Protein AF-A0A2M7PDQ4-F1 (afdb_monomer_lite)

Structure (mmCIF, N/CA/C/O backbone):
data_AF-A0A2M7PDQ4-F1
#
_entry.id   AF-A0A2M7PDQ4-F1
#
loop_
_atom_site.group_PDB
_atom_site.id
_atom_site.type_symbol
_atom_site.label_atom_id
_atom_site.label_alt_id
_atom_site.label_comp_id
_atom_site.label_asym_id
_atom_site.label_entity_id
_atom_site.label_seq_id
_atom_site.pdbx_PDB_ins_code
_atom_site.Cartn_x
_atom_site.Cartn_y
_atom_site.Cartn_z
_atom_site.occupancy
_atom_site.B_iso_or_equiv
_atom_site.auth_seq_id
_atom_site.auth_comp_id
_atom_site.auth_asym_id
_atom_site.auth_atom_id
_atom_site.pdbx_PDB_model_num
ATOM 1 N N . MET A 1 1 ? -72.198 -29.245 -42.672 1.00 41.16 1 MET A N 1
ATOM 2 C CA . MET A 1 1 ? -71.571 -30.414 -42.007 1.00 41.16 1 MET A CA 1
ATOM 3 C C . MET A 1 1 ? -70.271 -29.981 -41.325 1.00 41.16 1 MET A C 1
ATOM 5 O O . MET A 1 1 ? -69.727 -28.943 -41.667 1.00 41.16 1 MET A O 1
ATOM 9 N N . LYS A 1 2 ? -69.888 -30.709 -40.274 1.00 37.72 2 LYS A N 1
ATOM 10 C CA . LYS A 1 2 ? -68.971 -30.371 -39.165 1.00 37.72 2 LYS A CA 1
ATOM 11 C C . LYS A 1 2 ? -67.487 -30.218 -39.585 1.00 37.72 2 LYS A C 1
ATOM 13 O O . LYS A 1 2 ? -67.023 -30.976 -40.417 1.00 37.72 2 LYS A O 1
ATOM 18 N N . ARG A 1 3 ? -66.805 -29.182 -39.060 1.00 37.47 3 ARG A N 1
ATOM 19 C CA . ARG A 1 3 ? -65.668 -29.177 -38.088 1.00 37.47 3 ARG A CA 1
ATOM 20 C C . ARG A 1 3 ? -64.310 -29.716 -38.580 1.00 37.47 3 ARG A C 1
ATOM 22 O O . ARG A 1 3 ? -64.181 -30.915 -38.745 1.00 37.47 3 ARG A O 1
ATOM 29 N N . SER A 1 4 ? -63.278 -28.862 -38.519 1.00 38.97 4 SER A N 1
ATOM 30 C CA . SER A 1 4 ? -62.132 -29.025 -37.591 1.00 38.97 4 SER A CA 1
ATOM 31 C C . SER A 1 4 ? -61.157 -27.836 -37.684 1.00 38.97 4 SER A C 1
ATOM 33 O O . SER A 1 4 ? -60.448 -27.688 -38.675 1.00 38.97 4 SER A O 1
ATOM 35 N N . LYS A 1 5 ? -61.098 -26.994 -36.641 1.00 46.03 5 LYS A N 1
ATOM 36 C CA . LYS A 1 5 ? -59.953 -26.100 -36.376 1.00 46.03 5 LYS A CA 1
ATOM 37 C C . LYS A 1 5 ? -58.989 -26.830 -35.422 1.00 46.03 5 LYS A C 1
ATOM 39 O O . LYS A 1 5 ? -59.491 -27.403 -34.453 1.00 46.03 5 LYS A O 1
ATOM 44 N N . PRO A 1 6 ? -57.664 -26.809 -35.649 1.00 45.72 6 PRO A N 1
ATOM 45 C CA . PRO A 1 6 ? -56.686 -27.353 -34.707 1.00 45.72 6 PRO A CA 1
ATOM 46 C C . PRO A 1 6 ? -56.434 -26.389 -33.522 1.00 45.72 6 PRO A C 1
ATOM 48 O O . PRO A 1 6 ? -56.845 -25.224 -33.578 1.00 45.72 6 PRO A O 1
ATOM 51 N N . PRO A 1 7 ? -55.842 -26.877 -32.414 1.00 41.81 7 PRO A N 1
ATOM 52 C CA . PRO A 1 7 ? -56.011 -26.303 -31.080 1.00 41.81 7 PRO A CA 1
ATOM 53 C C . PRO A 1 7 ? -55.024 -25.175 -30.739 1.00 41.81 7 PRO A C 1
ATOM 55 O O . PRO A 1 7 ? -53.948 -25.049 -31.315 1.00 41.81 7 PRO A O 1
ATOM 58 N N . ARG A 1 8 ? -55.406 -24.376 -29.731 1.00 38.84 8 ARG A N 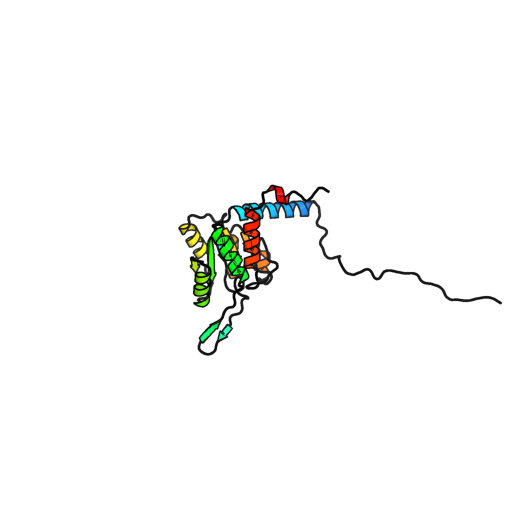1
ATOM 59 C CA . ARG A 1 8 ? -54.549 -23.423 -29.006 1.00 38.84 8 ARG A CA 1
ATOM 60 C C . ARG A 1 8 ? -53.596 -24.166 -28.055 1.00 38.84 8 ARG A C 1
ATOM 62 O O . ARG A 1 8 ? -54.062 -24.986 -27.273 1.00 38.84 8 ARG A O 1
ATOM 69 N N . ALA A 1 9 ? -52.331 -23.750 -28.019 1.00 39.50 9 ALA A N 1
ATOM 70 C CA . ALA A 1 9 ? -51.426 -23.853 -26.865 1.00 39.50 9 ALA A CA 1
ATOM 71 C C . ALA A 1 9 ? -50.906 -22.422 -26.605 1.00 39.50 9 ALA A C 1
ATOM 73 O O . ALA A 1 9 ? -50.401 -21.789 -27.524 1.00 39.50 9 ALA A O 1
ATOM 74 N N . SER A 1 10 ? -51.275 -21.697 -25.543 1.00 33.78 10 SER A N 1
ATOM 75 C CA . SER A 1 10 ? -50.938 -21.824 -24.113 1.00 33.78 10 SER A CA 1
ATOM 76 C C . SER A 1 10 ? -49.434 -21.779 -23.825 1.00 33.78 10 SER A C 1
ATOM 78 O O . SER A 1 10 ? -48.734 -22.751 -24.082 1.00 33.78 10 SER A O 1
ATOM 80 N N . GLY A 1 11 ? -48.969 -20.686 -23.208 1.00 32.47 11 GLY A N 1
ATOM 81 C CA . GLY A 1 11 ? -47.673 -20.658 -22.523 1.00 32.47 11 GLY A CA 1
ATOM 82 C C . GLY A 1 11 ? -46.898 -19.352 -22.653 1.00 32.47 11 GLY A C 1
ATOM 83 O O . GLY A 1 11 ? -45.896 -19.291 -23.351 1.00 32.47 11 GLY A O 1
ATOM 84 N N . LYS A 1 12 ? -47.327 -18.304 -21.938 1.00 37.88 12 LYS A N 1
ATOM 85 C CA . LYS A 1 12 ? -46.423 -17.210 -21.548 1.00 37.88 12 LYS A CA 1
ATOM 86 C C . LYS A 1 12 ? -45.304 -17.796 -20.681 1.00 37.88 12 LYS A C 1
ATOM 88 O O . LYS A 1 12 ? -45.640 -18.547 -19.767 1.00 37.88 12 LYS A O 1
ATOM 93 N N . LYS A 1 13 ? -44.054 -17.371 -20.917 1.00 34.88 13 LYS A N 1
ATOM 94 C CA . LYS A 1 13 ? -42.992 -17.049 -19.931 1.00 34.88 13 LYS A CA 1
ATOM 95 C C . LYS A 1 13 ? -41.601 -17.247 -20.555 1.00 34.88 13 LYS A C 1
ATOM 97 O O . LYS A 1 13 ? -40.942 -18.240 -20.284 1.00 34.88 13 LYS A O 1
ATOM 102 N N . ASN A 1 14 ? -41.118 -16.263 -21.315 1.00 31.61 14 ASN A N 1
ATOM 103 C CA . ASN A 1 14 ? -39.673 -16.031 -21.361 1.00 31.61 14 ASN A CA 1
ATOM 104 C C . ASN A 1 14 ? -39.347 -15.156 -20.152 1.00 31.61 14 ASN A C 1
ATOM 106 O O . ASN A 1 14 ? -39.507 -13.939 -20.168 1.00 31.61 14 ASN A O 1
ATOM 110 N N . ILE A 1 15 ? -39.053 -15.854 -19.056 1.00 36.09 15 ILE A N 1
ATOM 111 C CA . ILE A 1 15 ? -38.584 -15.308 -17.786 1.00 36.09 15 ILE A CA 1
ATOM 112 C C . ILE A 1 15 ? -37.248 -14.622 -18.053 1.00 36.09 15 ILE A C 1
ATOM 114 O O . ILE A 1 15 ? -36.372 -15.200 -18.698 1.00 36.09 15 ILE A O 1
ATOM 118 N N . SER A 1 16 ? -37.120 -13.381 -17.587 1.00 28.80 16 SER A N 1
ATOM 119 C CA . SER A 1 16 ? -35.879 -12.634 -17.687 1.00 28.80 16 SER A CA 1
ATOM 120 C C . SER A 1 16 ? -34.795 -13.387 -16.914 1.00 28.80 16 SER A C 1
ATOM 122 O O . SER A 1 16 ? -34.971 -13.753 -15.755 1.00 28.80 16 SER A O 1
ATOM 124 N N . LEU A 1 17 ? -33.671 -13.659 -17.572 1.00 28.66 17 LEU A N 1
ATOM 125 C CA . LEU A 1 17 ? -32.498 -14.316 -16.982 1.00 28.66 17 LEU A CA 1
ATOM 126 C C . LEU A 1 17 ? -31.648 -13.341 -16.147 1.00 28.66 17 LEU A C 1
ATOM 128 O O . LEU A 1 17 ? -30.453 -13.534 -15.952 1.00 28.66 17 LEU A O 1
ATOM 132 N N . THR A 1 18 ? -32.270 -12.285 -15.633 1.00 37.22 18 THR A N 1
ATOM 133 C CA . THR A 1 18 ? -31.698 -11.433 -14.598 1.00 37.22 18 THR A CA 1
ATOM 134 C C . THR A 1 18 ? -32.067 -12.023 -13.244 1.00 37.22 18 THR A C 1
ATOM 136 O O . THR A 1 18 ? -33.242 -12.270 -12.975 1.00 37.22 18 THR A O 1
ATOM 139 N N . THR A 1 19 ? -31.060 -12.197 -12.388 1.00 31.14 19 THR A N 1
ATOM 140 C CA . THR A 1 19 ? -31.210 -12.463 -10.946 1.00 31.14 19 THR A CA 1
ATOM 141 C C . THR A 1 19 ? -31.400 -13.935 -10.553 1.00 31.14 19 THR A C 1
ATOM 143 O O . THR A 1 19 ? -32.418 -14.313 -9.981 1.00 31.14 19 THR A O 1
ATOM 146 N N . LYS A 1 20 ? -30.394 -14.791 -10.793 1.00 33.75 20 LYS A N 1
ATOM 147 C CA . LYS A 1 20 ? -30.319 -16.107 -10.116 1.00 33.75 20 LYS A CA 1
ATOM 148 C C . LYS A 1 20 ? -28.915 -16.597 -9.733 1.00 33.75 20 LYS A C 1
ATOM 150 O O . LYS A 1 20 ? -28.721 -17.789 -9.533 1.00 33.75 20 LYS A O 1
ATOM 155 N N . ALA A 1 21 ? -27.961 -15.678 -9.568 1.00 28.53 21 ALA A N 1
ATOM 156 C CA . ALA A 1 21 ? -26.629 -15.979 -9.028 1.00 28.53 21 ALA A CA 1
ATOM 157 C C . ALA A 1 21 ? -26.194 -15.014 -7.904 1.00 28.53 21 ALA A C 1
ATOM 159 O O . ALA A 1 21 ? -25.005 -14.830 -7.680 1.00 28.53 21 ALA A O 1
ATOM 160 N N . LEU A 1 22 ? -27.145 -14.400 -7.188 1.00 34.91 22 LEU A N 1
ATOM 161 C CA . LEU A 1 22 ? -26.871 -13.817 -5.871 1.00 34.91 22 LEU A CA 1
ATOM 162 C C . LEU A 1 22 ? -27.221 -14.867 -4.816 1.00 34.91 22 LEU A C 1
ATOM 164 O O . LEU A 1 22 ? -28.353 -15.345 -4.743 1.00 34.91 22 LEU A O 1
ATOM 168 N N . GLN A 1 23 ? -26.191 -15.279 -4.088 1.00 43.94 23 GLN A N 1
ATOM 169 C CA . GLN A 1 23 ? -26.178 -16.343 -3.096 1.00 43.94 23 GLN A CA 1
ATOM 170 C C . GLN A 1 23 ? -27.271 -16.148 -2.036 1.00 43.94 23 GLN A C 1
ATOM 172 O O . GLN A 1 23 ? -27.320 -15.141 -1.336 1.00 43.94 23 GLN A O 1
ATOM 177 N N . LEU A 1 24 ? -28.132 -17.156 -1.888 1.00 37.47 24 LEU A N 1
ATOM 178 C CA . LEU A 1 24 ? -28.975 -17.325 -0.708 1.00 37.47 24 LEU A CA 1
ATOM 179 C C . LEU A 1 24 ? -28.074 -17.818 0.434 1.00 37.47 24 LEU A C 1
ATOM 181 O O . LEU A 1 24 ? -27.853 -19.020 0.574 1.00 37.47 24 LEU A O 1
ATOM 185 N N . HIS A 1 25 ? -27.500 -16.902 1.209 1.00 54.09 25 HIS A N 1
AT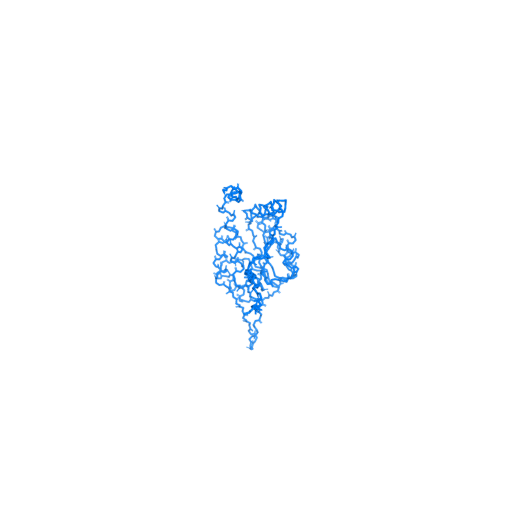OM 186 C CA . HIS A 1 25 ? -26.767 -17.251 2.426 1.00 54.09 25 HIS A CA 1
ATOM 187 C C . HIS A 1 25 ? -27.740 -17.622 3.553 1.00 54.09 25 HIS A C 1
ATOM 189 O O . HIS A 1 25 ? -28.800 -17.012 3.706 1.00 54.09 25 HIS A O 1
ATOM 195 N N . THR A 1 26 ? -27.395 -18.634 4.354 1.00 64.31 26 THR A N 1
ATOM 196 C CA . THR A 1 26 ? -28.200 -19.026 5.522 1.00 64.31 26 THR A CA 1
ATOM 197 C C . THR A 1 26 ? -28.102 -17.968 6.637 1.00 64.31 26 THR A C 1
ATOM 199 O O . THR A 1 26 ? -27.089 -17.272 6.722 1.00 64.31 26 THR A O 1
ATOM 202 N N . PRO A 1 27 ? -29.080 -17.855 7.559 1.00 67.75 27 PRO A N 1
ATOM 203 C CA . PRO A 1 27 ? -29.008 -16.907 8.683 1.00 67.75 27 PRO A CA 1
ATOM 204 C C . PRO A 1 27 ? -27.729 -17.045 9.525 1.00 67.75 27 PRO A C 1
ATOM 206 O O . PRO A 1 27 ? -27.166 -16.063 10.002 1.00 67.75 27 PRO A O 1
ATOM 209 N N . GLN A 1 28 ? -27.215 -18.269 9.659 1.00 49.78 28 GLN A N 1
ATOM 210 C CA . GLN A 1 28 ? -25.960 -18.545 10.354 1.00 49.78 28 GLN A CA 1
ATOM 211 C C . GLN A 1 28 ? -24.733 -18.070 9.558 1.00 49.78 28 GLN A C 1
ATOM 213 O O . GLN A 1 28 ? -23.798 -17.539 10.154 1.00 49.78 28 GLN A O 1
ATOM 218 N N . GLN A 1 29 ? -24.745 -18.203 8.226 1.00 50.88 29 GLN A N 1
ATOM 219 C CA . GLN A 1 29 ? -23.715 -17.629 7.353 1.00 50.88 29 GLN A CA 1
ATOM 220 C C . GLN A 1 29 ? -23.746 -16.098 7.385 1.00 50.88 29 GLN A C 1
ATOM 222 O O . GLN A 1 29 ? -22.693 -15.490 7.527 1.00 50.88 29 GLN A O 1
ATOM 227 N N . ASN A 1 30 ? -24.929 -15.478 7.361 1.00 60.47 30 ASN A N 1
ATOM 228 C CA . ASN A 1 30 ? -25.075 -14.024 7.492 1.00 60.47 30 ASN A CA 1
ATOM 229 C C . ASN A 1 30 ? -24.543 -13.520 8.837 1.00 60.47 30 ASN A C 1
ATOM 231 O O . ASN A 1 30 ? -23.794 -12.551 8.879 1.00 60.47 30 ASN A O 1
ATOM 235 N N . LYS A 1 31 ? -24.836 -14.225 9.936 1.00 42.88 31 LYS A N 1
ATOM 236 C CA . LYS A 1 31 ? -24.302 -13.890 11.263 1.00 42.88 31 LYS A CA 1
ATOM 237 C C . LYS A 1 31 ? -22.774 -13.988 11.328 1.00 42.88 31 LYS A C 1
ATOM 239 O O . LYS A 1 31 ? -22.133 -13.143 11.948 1.00 42.88 31 LYS A O 1
ATOM 244 N N . LEU A 1 32 ? -22.184 -15.008 10.701 1.00 48.59 32 LEU A N 1
ATOM 245 C CA . LEU A 1 32 ? -20.727 -15.163 10.619 1.00 48.59 32 LEU A CA 1
ATOM 246 C C . LEU A 1 32 ? -20.086 -14.072 9.752 1.00 48.59 32 LEU A C 1
ATOM 248 O O . LEU A 1 32 ? -19.072 -13.508 10.155 1.00 48.59 32 LEU A O 1
ATOM 252 N N . LEU A 1 33 ? -20.698 -13.742 8.611 1.00 58.16 33 LEU A N 1
ATOM 253 C CA . LEU A 1 33 ? -20.260 -12.663 7.723 1.00 58.16 33 LEU A CA 1
ATOM 254 C C . LEU A 1 33 ? -20.322 -11.302 8.424 1.00 58.16 33 LEU A C 1
ATOM 256 O O . LEU A 1 33 ? -19.354 -10.549 8.368 1.00 58.16 33 LEU A O 1
ATOM 260 N N . ASN A 1 34 ? -21.407 -11.013 9.143 1.00 61.16 34 ASN A N 1
ATOM 261 C CA . ASN A 1 34 ? -21.548 -9.779 9.916 1.00 61.16 34 ASN A CA 1
ATOM 262 C C . ASN A 1 34 ? -20.491 -9.704 11.025 1.00 61.16 34 ASN A C 1
ATOM 264 O O . ASN A 1 34 ? -19.756 -8.728 11.103 1.00 61.16 34 ASN A O 1
ATOM 268 N N . LYS A 1 35 ? -20.288 -10.788 11.785 1.00 58.16 35 LYS A N 1
ATOM 269 C CA . LYS A 1 35 ? -19.247 -10.839 12.823 1.00 58.16 35 LYS A CA 1
ATOM 270 C C . LYS A 1 35 ? -17.829 -10.653 12.262 1.00 58.16 35 LYS A C 1
ATOM 272 O O . LYS A 1 35 ? -16.993 -10.019 12.905 1.00 58.16 35 LYS A O 1
ATOM 277 N N . ALA A 1 36 ? -17.535 -11.217 11.088 1.00 62.03 36 ALA A N 1
ATOM 278 C CA . ALA A 1 36 ? -16.252 -11.023 10.414 1.00 62.03 36 ALA A CA 1
ATOM 279 C C . ALA A 1 36 ? -16.068 -9.560 9.976 1.00 62.03 36 ALA A C 1
ATOM 281 O O . ALA A 1 36 ? -15.009 -8.980 10.218 1.00 62.03 36 ALA A O 1
ATOM 282 N N . ARG A 1 37 ? -17.120 -8.931 9.430 1.00 74.12 37 ARG A N 1
ATOM 283 C CA . ARG A 1 37 ? -17.125 -7.498 9.093 1.00 74.12 37 ARG A CA 1
ATOM 284 C C . ARG A 1 37 ? -16.880 -6.632 10.326 1.00 74.12 37 ARG A C 1
ATOM 286 O O . ARG A 1 37 ? -16.017 -5.761 10.271 1.00 74.12 37 ARG A O 1
ATOM 293 N N . ASP A 1 38 ? -17.539 -6.919 11.445 1.00 78.75 38 ASP A N 1
ATOM 294 C CA . ASP A 1 38 ? -17.348 -6.179 12.698 1.00 78.75 38 ASP A CA 1
ATOM 295 C C . ASP A 1 38 ? -15.912 -6.298 13.220 1.00 78.75 38 ASP A C 1
ATOM 297 O O . ASP A 1 38 ? -15.329 -5.326 13.704 1.00 78.75 38 ASP A O 1
ATOM 301 N N . CYS A 1 39 ? -15.307 -7.484 13.095 1.00 84.44 39 CYS A N 1
ATOM 302 C CA . CYS A 1 39 ? -13.909 -7.699 13.461 1.00 84.44 39 CYS A CA 1
ATOM 303 C C . CYS A 1 39 ? -12.965 -6.831 12.615 1.00 84.44 39 CYS A C 1
ATOM 305 O O . CYS A 1 39 ? -12.072 -6.184 13.166 1.00 84.44 39 CYS A O 1
ATOM 307 N N . PHE A 1 40 ? -13.183 -6.759 11.300 1.00 90.00 40 PHE A N 1
ATOM 308 C CA . PHE A 1 40 ? -12.364 -5.927 10.418 1.00 90.00 40 PHE A CA 1
ATOM 309 C C . PHE A 1 40 ? -12.566 -4.430 10.659 1.00 90.00 40 PHE A C 1
ATOM 311 O O . PHE A 1 40 ? -11.583 -3.694 10.701 1.00 90.00 40 PHE A O 1
ATOM 318 N N . VAL A 1 41 ? -13.799 -3.982 10.910 1.00 90.19 41 VAL A N 1
ATOM 319 C CA . VAL A 1 41 ? -14.092 -2.584 11.272 1.00 90.19 41 VAL A CA 1
ATOM 320 C C . VAL A 1 41 ? -13.357 -2.187 12.556 1.00 90.19 41 VAL A C 1
ATOM 322 O O . VAL A 1 41 ? -12.762 -1.110 12.617 1.00 90.19 41 VAL A O 1
ATOM 325 N N . LYS A 1 42 ? -13.333 -3.063 13.571 1.00 90.50 42 LYS A N 1
ATOM 326 C CA . LYS A 1 42 ? -12.601 -2.815 14.825 1.00 90.50 42 LYS A CA 1
ATOM 327 C C . LYS A 1 42 ? -11.101 -2.647 14.592 1.00 90.50 42 LYS A C 1
ATOM 329 O O . LYS A 1 42 ? -10.531 -1.673 15.075 1.00 90.50 42 LYS A O 1
ATOM 334 N N . LYS A 1 43 ? -10.488 -3.529 13.796 1.00 93.12 43 LYS A N 1
ATOM 335 C CA . LYS A 1 43 ? -9.069 -3.415 13.412 1.00 93.12 43 LYS A CA 1
ATOM 336 C C . LYS A 1 43 ? -8.783 -2.136 12.612 1.00 93.12 43 LYS A C 1
ATOM 338 O O . LYS A 1 43 ? -7.798 -1.452 12.864 1.00 93.12 43 LYS A O 1
ATOM 343 N N . ALA A 1 44 ? -9.664 -1.765 11.681 1.00 94.69 44 ALA A N 1
ATOM 344 C CA . ALA A 1 44 ? -9.488 -0.587 10.826 1.00 94.69 44 ALA A CA 1
ATOM 345 C C . ALA A 1 44 ? -9.443 0.726 11.621 1.00 94.69 44 ALA A C 1
ATOM 347 O O . ALA A 1 44 ? -8.740 1.671 11.259 1.00 94.69 44 ALA A O 1
ATOM 348 N N . ARG A 1 45 ? -10.169 0.789 12.741 1.00 93.88 45 ARG A N 1
ATOM 349 C CA . ARG A 1 45 ? -10.178 1.963 13.619 1.00 93.88 45 ARG A CA 1
ATOM 350 C C . ARG A 1 45 ? -8.873 2.174 14.369 1.00 93.88 45 ARG A C 1
ATOM 352 O O . ARG A 1 45 ? -8.500 3.321 14.605 1.00 93.88 45 ARG A O 1
ATOM 359 N N . THR A 1 46 ? -8.197 1.094 14.745 1.00 95.12 46 THR A N 1
ATOM 360 C CA . THR A 1 46 ? -6.934 1.153 15.489 1.00 95.12 46 THR A CA 1
ATOM 361 C C . THR A 1 46 ? -5.711 1.160 14.580 1.00 95.12 46 THR A C 1
ATOM 363 O O . THR A 1 46 ? -4.635 1.502 15.060 1.00 95.12 46 THR A O 1
ATOM 366 N N . LEU A 1 47 ? -5.870 0.843 13.290 1.00 97.62 47 LEU A N 1
ATOM 367 C CA . LEU A 1 47 ? -4.792 0.806 12.302 1.00 97.62 47 LEU A CA 1
ATOM 368 C C . LEU A 1 47 ? -4.034 2.138 12.252 1.00 97.62 47 LEU A C 1
ATOM 370 O O . LEU A 1 47 ? -4.646 3.187 12.091 1.00 97.62 47 LEU A O 1
ATOM 374 N N . LYS A 1 48 ? -2.709 2.104 12.382 1.00 98.38 48 LYS A N 1
ATOM 375 C CA . LYS A 1 48 ? -1.804 3.263 12.362 1.00 98.38 48 LYS A CA 1
ATOM 376 C C . LYS A 1 48 ? -0.886 3.283 11.147 1.00 98.38 48 LYS A C 1
ATOM 378 O O . LYS A 1 48 ? -0.510 4.366 10.716 1.00 98.38 48 LYS A O 1
ATOM 383 N N . VAL A 1 49 ? -0.557 2.120 10.589 1.00 98.75 49 VAL A N 1
ATOM 384 C CA . VAL A 1 49 ? 0.349 1.984 9.440 1.00 98.75 49 VAL A CA 1
ATOM 385 C C . VAL A 1 49 ? -0.319 1.144 8.366 1.00 98.75 49 VAL A C 1
ATOM 387 O O . VAL A 1 49 ? -0.960 0.139 8.679 1.00 98.75 49 VAL A O 1
ATOM 390 N N . ILE A 1 50 ? -0.157 1.538 7.105 1.00 98.75 50 ILE A N 1
ATOM 391 C CA . ILE A 1 50 ? -0.496 0.693 5.961 1.00 98.75 50 ILE A CA 1
ATOM 392 C C . ILE A 1 50 ? 0.725 0.508 5.059 1.00 98.75 50 ILE A C 1
ATOM 394 O O . ILE A 1 50 ? 1.278 1.475 4.540 1.00 98.75 50 ILE A O 1
ATOM 398 N N . PHE A 1 51 ? 1.134 -0.741 4.873 1.00 98.88 51 PHE A N 1
ATOM 399 C CA . PHE A 1 51 ? 2.183 -1.134 3.941 1.00 98.88 51 PHE A CA 1
ATOM 400 C C . PHE A 1 51 ? 1.575 -1.360 2.559 1.00 98.88 51 PHE A C 1
ATOM 402 O O . PHE A 1 51 ? 0.564 -2.048 2.425 1.00 98.88 51 PHE A O 1
ATOM 409 N N . LEU A 1 52 ? 2.171 -0.774 1.531 1.00 98.88 52 LEU A N 1
ATOM 410 C CA . LEU A 1 52 ? 1.678 -0.849 0.162 1.00 98.88 52 LEU A CA 1
ATOM 411 C C . LEU A 1 52 ? 2.796 -1.364 -0.737 1.00 98.88 52 LEU A C 1
ATOM 413 O O . LEU A 1 52 ? 3.876 -0.767 -0.785 1.00 98.88 52 LEU A O 1
ATOM 417 N N . ASP A 1 53 ? 2.520 -2.434 -1.481 1.00 98.50 53 ASP A N 1
ATOM 418 C CA . ASP A 1 53 ? 3.276 -2.673 -2.705 1.00 98.50 53 ASP A CA 1
ATOM 419 C C . ASP A 1 53 ? 3.038 -1.527 -3.709 1.00 98.50 53 ASP A C 1
ATOM 421 O O . ASP A 1 53 ? 2.128 -0.698 -3.570 1.00 98.50 53 ASP A O 1
ATOM 425 N N . VAL A 1 54 ? 3.906 -1.438 -4.710 1.00 98.50 54 VAL A N 1
ATOM 426 C CA . VAL A 1 54 ? 3.835 -0.423 -5.752 1.00 98.50 54 VAL A CA 1
ATOM 427 C C . VAL A 1 54 ? 3.272 -0.994 -7.050 1.00 98.50 54 VAL A C 1
ATOM 429 O O . VAL A 1 54 ? 2.316 -0.434 -7.592 1.00 98.50 54 VAL A O 1
ATOM 432 N N . ASP A 1 55 ? 3.873 -2.055 -7.581 1.00 98.19 55 ASP A N 1
ATOM 433 C CA . ASP A 1 55 ? 3.637 -2.501 -8.950 1.00 98.19 55 ASP A CA 1
ATOM 434 C C . ASP A 1 55 ? 2.535 -3.549 -9.000 1.00 98.19 55 ASP A C 1
ATOM 436 O O . ASP A 1 55 ? 2.791 -4.706 -8.730 1.00 98.19 55 ASP A O 1
ATOM 440 N N . GLY A 1 56 ? 1.331 -3.138 -9.407 1.00 98.12 56 GLY A N 1
ATOM 441 C CA . GLY A 1 56 ? 0.124 -3.971 -9.325 1.00 98.12 56 GLY A CA 1
ATOM 442 C C . GLY A 1 56 ? -0.823 -3.528 -8.207 1.00 98.12 56 GLY A C 1
ATOM 443 O O . GLY A 1 56 ? -1.993 -3.898 -8.200 1.00 98.12 56 GLY A O 1
ATOM 444 N N . VAL A 1 57 ? -0.368 -2.632 -7.323 1.00 98.81 57 VAL A N 1
ATOM 445 C CA . VAL A 1 57 ? -1.198 -1.963 -6.308 1.00 98.81 57 VAL A CA 1
ATOM 446 C C . VAL A 1 57 ? -1.393 -0.480 -6.636 1.00 98.81 57 VAL A C 1
ATOM 448 O O . VAL A 1 57 ? -2.504 -0.052 -6.961 1.00 98.81 57 VAL A O 1
ATOM 451 N N . LEU A 1 58 ? -0.320 0.318 -6.585 1.00 98.69 58 LEU A N 1
ATOM 452 C CA . LEU A 1 58 ? -0.342 1.750 -6.925 1.00 98.69 58 LEU A CA 1
ATOM 453 C C . LEU A 1 58 ? -0.256 2.002 -8.435 1.00 98.69 58 LEU A C 1
ATOM 455 O O . LEU A 1 58 ? -0.669 3.064 -8.912 1.00 98.69 58 LEU A O 1
ATOM 459 N N . THR A 1 59 ? 0.276 1.034 -9.176 1.00 98.56 59 THR A N 1
ATOM 460 C CA . THR A 1 59 ? 0.312 1.001 -10.641 1.00 98.56 59 THR A CA 1
ATOM 461 C C . THR A 1 59 ? -0.491 -0.191 -11.161 1.00 98.56 59 THR A C 1
ATOM 463 O O . THR A 1 59 ? -0.912 -1.053 -10.397 1.00 98.56 59 THR A O 1
ATOM 466 N N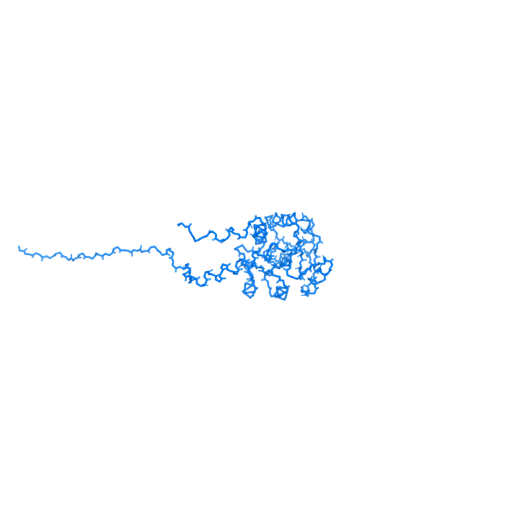 . ASP A 1 60 ? -0.702 -0.257 -12.474 1.00 97.31 60 ASP A N 1
ATOM 467 C CA . ASP A 1 60 ? -1.382 -1.381 -13.132 1.00 97.31 60 ASP A CA 1
ATOM 468 C C . ASP A 1 60 ? -0.452 -2.578 -13.420 1.00 97.31 60 ASP A C 1
ATOM 470 O O . ASP A 1 60 ? -0.715 -3.358 -14.336 1.00 97.31 60 ASP A O 1
ATOM 474 N N . GLY A 1 61 ? 0.679 -2.667 -12.709 1.00 96.44 61 GLY A N 1
ATOM 475 C CA . GLY A 1 61 ? 1.677 -3.739 -12.818 1.00 96.44 61 GLY A CA 1
ATOM 476 C C . GLY A 1 61 ? 2.526 -3.702 -14.093 1.00 96.44 61 GLY A C 1
ATOM 477 O O . GLY A 1 61 ? 3.487 -4.459 -14.235 1.00 96.44 61 GLY A O 1
ATOM 478 N N . ARG A 1 62 ? 2.217 -2.817 -15.051 1.00 96.25 62 ARG A N 1
ATOM 479 C CA . ARG A 1 62 ? 2.973 -2.718 -16.304 1.00 96.25 62 ARG A CA 1
ATOM 480 C C . ARG A 1 62 ? 4.277 -1.958 -16.099 1.00 96.25 62 ARG A C 1
ATOM 482 O O . ARG A 1 62 ? 4.288 -0.824 -15.624 1.00 96.25 62 ARG A O 1
ATOM 489 N N . ILE A 1 63 ? 5.365 -2.543 -16.590 1.00 94.88 63 ILE A N 1
ATOM 490 C CA . ILE A 1 63 ? 6.671 -1.888 -16.680 1.00 94.88 63 ILE A CA 1
ATOM 491 C C . ILE A 1 63 ? 6.899 -1.452 -18.124 1.00 94.88 63 ILE A C 1
ATOM 493 O O . ILE A 1 63 ? 7.075 -2.283 -19.017 1.00 94.88 63 ILE A O 1
ATOM 497 N N . TRP A 1 64 ? 6.889 -0.143 -18.364 1.00 95.56 64 TRP A N 1
ATOM 498 C CA . TRP A 1 64 ? 7.164 0.411 -19.685 1.00 95.56 64 TRP A CA 1
ATOM 499 C C . TRP A 1 64 ? 8.662 0.632 -19.832 1.00 95.56 64 TRP A C 1
ATOM 501 O O . TRP A 1 64 ? 9.226 1.462 -19.127 1.00 95.56 64 TRP A O 1
ATOM 511 N N . LEU A 1 65 ? 9.295 -0.096 -20.751 1.00 95.56 65 LEU A N 1
ATOM 512 C CA . LEU A 1 65 ? 10.708 0.074 -21.082 1.00 95.56 65 LEU A CA 1
ATOM 513 C C . LEU A 1 65 ? 10.837 1.019 -22.277 1.00 95.56 65 LEU A C 1
ATOM 515 O O . LEU A 1 65 ? 10.269 0.768 -23.342 1.00 95.56 65 LEU A O 1
ATOM 519 N N . ILE A 1 66 ? 11.575 2.110 -22.096 1.00 94.44 66 ILE A N 1
ATOM 520 C CA . ILE A 1 66 ? 11.765 3.156 -23.100 1.00 94.44 66 ILE A CA 1
ATOM 521 C C . ILE A 1 66 ? 13.141 2.965 -23.756 1.00 94.44 66 ILE A C 1
ATOM 523 O O . ILE A 1 66 ? 14.129 2.713 -23.055 1.00 94.44 66 ILE A O 1
ATOM 527 N N . PRO A 1 67 ? 13.251 3.100 -25.093 1.00 94.94 67 PRO A N 1
ATOM 528 C CA . PRO A 1 67 ? 14.543 3.083 -25.771 1.00 94.94 67 PRO A CA 1
ATOM 529 C C . PRO A 1 67 ? 15.542 4.051 -25.124 1.00 94.94 67 PRO A C 1
ATOM 531 O O . PRO A 1 67 ? 15.202 5.188 -24.812 1.00 94.94 67 PRO A O 1
ATOM 534 N N . GLY A 1 68 ? 16.781 3.596 -24.929 1.00 92.00 68 GLY A N 1
ATOM 535 C CA . GLY A 1 68 ? 17.816 4.376 -24.240 1.00 92.00 68 GLY A CA 1
ATOM 536 C C . GLY A 1 68 ? 17.883 4.166 -22.723 1.00 92.00 68 GLY A C 1
ATOM 537 O O . GLY A 1 68 ? 18.673 4.837 -22.072 1.00 92.00 68 GLY A O 1
ATOM 538 N N . GLY A 1 69 ? 17.112 3.223 -22.168 1.00 86.81 69 GLY A N 1
ATOM 539 C CA . GLY A 1 69 ? 17.243 2.783 -20.772 1.00 86.81 69 GLY A CA 1
ATOM 540 C C . GLY A 1 69 ? 16.305 3.476 -19.783 1.00 86.81 69 GLY A C 1
ATOM 541 O O . GLY A 1 69 ? 16.433 3.260 -18.583 1.00 86.81 69 GLY A O 1
ATOM 542 N N . GLY A 1 70 ? 15.361 4.286 -20.267 1.00 90.25 70 GLY A N 1
ATOM 543 C CA . GLY A 1 70 ? 14.321 4.867 -19.422 1.00 90.25 70 GLY A CA 1
ATOM 544 C C . GLY A 1 70 ? 13.230 3.857 -19.064 1.00 90.25 70 GLY A C 1
ATOM 545 O O . GLY A 1 70 ? 13.016 2.868 -19.768 1.00 90.25 70 GLY A O 1
ATOM 546 N N . GLU A 1 71 ? 12.479 4.151 -18.008 1.00 94.25 71 GLU A N 1
ATOM 547 C CA . GLU A 1 71 ? 11.236 3.456 -17.684 1.00 94.25 71 GLU A CA 1
ATOM 548 C C . GLU A 1 71 ? 10.086 4.446 -17.459 1.00 94.25 71 GLU A C 1
ATOM 550 O O . GLU A 1 71 ? 10.309 5.639 -17.256 1.00 94.25 71 GLU A O 1
ATOM 555 N N . ALA A 1 72 ? 8.846 3.961 -17.525 1.00 94.94 72 ALA A N 1
ATOM 556 C CA . ALA A 1 72 ? 7.664 4.719 -17.128 1.00 94.94 72 ALA A CA 1
ATOM 557 C C . ALA A 1 72 ? 6.695 3.860 -16.307 1.00 94.94 72 ALA A C 1
ATOM 559 O O . ALA A 1 72 ? 6.536 2.658 -16.540 1.00 94.94 72 ALA A O 1
ATOM 560 N N . LYS A 1 73 ? 6.016 4.514 -15.361 1.00 96.62 73 LYS A N 1
ATOM 561 C CA . LYS A 1 73 ? 4.967 3.948 -14.507 1.00 96.62 73 LYS A CA 1
ATOM 562 C C . LYS A 1 73 ? 3.759 4.880 -14.511 1.00 96.62 73 LYS A C 1
ATOM 564 O O . LYS A 1 73 ? 3.915 6.098 -14.583 1.00 96.62 73 LYS A O 1
ATOM 569 N N . SER A 1 74 ? 2.561 4.308 -14.437 1.00 97.12 74 SER A N 1
ATOM 570 C CA . SER A 1 74 ? 1.306 5.066 -14.366 1.00 97.12 74 SER A CA 1
ATOM 571 C C . SER A 1 74 ? 0.685 4.923 -12.982 1.00 97.12 74 SER A C 1
ATOM 573 O O . SER A 1 74 ? 0.492 3.802 -12.522 1.00 97.12 74 SER A O 1
ATOM 575 N N . PHE A 1 75 ? 0.334 6.048 -12.357 1.00 98.56 75 PHE A N 1
ATOM 576 C CA . PHE A 1 75 ? -0.346 6.104 -11.059 1.00 98.56 75 PHE A CA 1
ATOM 577 C C . PHE A 1 75 ? -1.721 6.755 -11.209 1.00 98.56 75 PHE A C 1
ATOM 579 O O . PHE A 1 75 ? -1.887 7.675 -12.014 1.00 98.56 75 PHE A O 1
ATOM 586 N N . ASP A 1 76 ? -2.695 6.335 -10.403 1.00 98.62 76 ASP A N 1
ATOM 587 C CA . ASP A 1 76 ? -4.020 6.954 -10.402 1.00 98.62 76 ASP A CA 1
ATOM 588 C C . ASP A 1 76 ? -4.047 8.219 -9.521 1.00 98.62 76 ASP A C 1
ATOM 590 O O . ASP A 1 76 ? -3.544 8.262 -8.391 1.00 98.62 76 ASP A O 1
ATOM 594 N N . ALA A 1 77 ? -4.649 9.292 -10.034 1.00 98.44 77 ALA A N 1
ATOM 595 C CA . ALA A 1 77 ? -4.767 10.546 -9.294 1.00 98.44 77 ALA A CA 1
ATOM 596 C C . ALA A 1 77 ? -5.700 10.424 -8.075 1.00 98.44 77 ALA A C 1
ATOM 598 O O . ALA A 1 77 ? -5.469 11.080 -7.058 1.00 98.44 77 ALA A O 1
ATOM 599 N N . LYS A 1 78 ? -6.739 9.581 -8.150 1.00 98.38 78 LYS A N 1
ATOM 600 C CA . LYS A 1 78 ? -7.696 9.356 -7.060 1.00 98.38 78 LYS A CA 1
ATOM 601 C C . LYS A 1 78 ? -7.057 8.567 -5.927 1.00 98.38 78 LYS A C 1
ATOM 603 O O . LYS A 1 78 ? -7.340 8.894 -4.777 1.00 98.38 78 LYS A O 1
ATOM 608 N N . ASP A 1 79 ? -6.181 7.610 -6.237 1.00 98.62 79 ASP A N 1
ATOM 609 C CA . ASP A 1 79 ? -5.358 6.924 -5.228 1.00 98.62 79 ASP A CA 1
ATOM 610 C C . ASP A 1 79 ? -4.535 7.951 -4.440 1.00 98.62 79 ASP A C 1
ATOM 612 O O . ASP A 1 79 ? -4.544 7.949 -3.211 1.00 98.62 79 ASP A O 1
ATOM 616 N N . GLY A 1 80 ? -3.946 8.931 -5.134 1.00 98.38 80 GLY A N 1
ATOM 617 C CA . GLY A 1 80 ? -3.240 10.045 -4.495 1.00 98.38 80 GLY A CA 1
ATOM 618 C C . GLY A 1 80 ? -4.104 10.879 -3.536 1.00 98.38 80 GLY A C 1
ATOM 619 O O . GLY A 1 80 ? -3.634 11.268 -2.469 1.00 98.38 80 GLY A O 1
ATOM 620 N N . VAL A 1 81 ? -5.373 11.134 -3.878 1.00 98.44 81 VAL A N 1
ATOM 621 C CA . VAL A 1 81 ? -6.319 11.823 -2.977 1.00 98.44 81 VAL A CA 1
ATOM 622 C C . VAL A 1 81 ? -6.608 10.980 -1.733 1.00 98.44 81 VAL A C 1
ATOM 624 O O . VAL A 1 81 ? -6.603 11.518 -0.627 1.00 98.44 81 VAL A O 1
ATOM 627 N N . GLY A 1 82 ? -6.828 9.672 -1.900 1.00 98.38 82 GLY A N 1
ATOM 628 C CA . GLY A 1 82 ? -7.065 8.748 -0.787 1.00 98.38 82 GLY A CA 1
ATOM 629 C C . GLY A 1 82 ? -5.878 8.681 0.174 1.00 98.38 82 GLY A C 1
ATOM 630 O O . GLY A 1 82 ? -6.056 8.823 1.382 1.00 98.38 82 GLY A O 1
ATOM 631 N N . LEU A 1 83 ? -4.662 8.567 -0.368 1.00 98.75 83 LEU A N 1
ATOM 632 C CA . LEU A 1 83 ? -3.423 8.531 0.4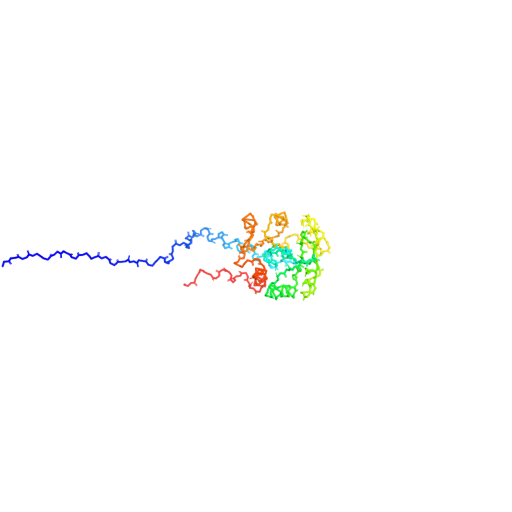13 1.00 98.75 83 LEU A CA 1
ATOM 633 C C . LEU A 1 83 ? -3.236 9.802 1.246 1.00 98.75 83 LEU A C 1
ATOM 635 O O . LEU A 1 83 ? -3.011 9.721 2.451 1.00 98.75 83 LEU A O 1
ATOM 639 N N . LYS A 1 84 ? -3.432 10.983 0.647 1.00 98.50 84 LYS A N 1
ATOM 640 C CA . LYS A 1 84 ? -3.388 12.248 1.398 1.00 98.50 84 LYS A CA 1
ATOM 641 C C . LYS A 1 84 ? -4.453 12.311 2.494 1.00 98.50 84 LYS A C 1
ATOM 643 O O . LYS A 1 84 ? -4.187 12.825 3.577 1.00 98.50 84 LYS A O 1
ATOM 648 N N . ALA A 1 85 ? -5.648 11.780 2.241 1.00 97.94 85 ALA A N 1
ATOM 649 C CA . ALA A 1 85 ? -6.719 11.768 3.230 1.00 97.94 85 ALA A CA 1
ATOM 650 C C . ALA A 1 85 ? -6.393 10.873 4.441 1.00 97.94 85 ALA A C 1
ATOM 652 O O . ALA A 1 85 ? -6.622 11.295 5.574 1.00 97.94 85 ALA A O 1
ATOM 653 N N . ILE A 1 86 ? -5.817 9.682 4.234 1.00 98.06 86 ILE A N 1
ATOM 654 C CA . ILE A 1 86 ? -5.421 8.809 5.352 1.00 98.06 86 ILE A CA 1
ATOM 655 C C . ILE A 1 86 ? -4.214 9.360 6.127 1.00 98.06 86 ILE A C 1
ATOM 657 O O . ILE A 1 86 ? -4.207 9.255 7.354 1.00 98.06 86 ILE A O 1
ATOM 661 N N . ILE A 1 87 ? -3.269 10.031 5.452 1.00 98.19 87 ILE A N 1
ATOM 662 C CA . ILE A 1 87 ? -2.156 10.750 6.098 1.00 98.19 87 ILE A CA 1
ATOM 663 C C . ILE A 1 87 ? -2.706 11.825 7.039 1.00 98.19 87 ILE A C 1
ATOM 665 O O . ILE A 1 87 ? -2.355 11.860 8.216 1.00 98.19 87 ILE A O 1
ATOM 669 N N . ASN A 1 88 ? -3.650 12.645 6.565 1.00 96.94 88 ASN A N 1
ATOM 670 C CA . ASN A 1 88 ? -4.304 13.668 7.390 1.00 96.94 88 ASN A CA 1
ATOM 671 C C . ASN A 1 88 ? -5.094 13.075 8.571 1.00 96.94 88 ASN A C 1
ATOM 673 O O . ASN A 1 88 ? -5.310 13.752 9.574 1.00 96.94 88 ASN A O 1
ATOM 677 N N . ALA A 1 89 ? -5.518 11.813 8.471 1.00 95.88 89 ALA A N 1
ATOM 678 C CA . ALA A 1 89 ? -6.155 11.070 9.555 1.00 95.88 89 ALA A CA 1
ATOM 679 C C . ALA A 1 89 ? -5.147 10.358 10.485 1.00 95.88 89 ALA A C 1
ATOM 681 O O . ALA A 1 89 ? -5.555 9.607 11.376 1.00 95.88 89 ALA A O 1
ATOM 682 N N . GLY A 1 90 ? -3.840 10.557 10.294 1.00 96.81 90 GLY A N 1
ATOM 683 C CA . GLY A 1 90 ? -2.784 9.962 11.111 1.00 96.81 90 GLY A CA 1
ATOM 684 C C . GLY A 1 90 ? -2.548 8.473 10.846 1.00 96.81 90 GLY A C 1
ATOM 685 O O . GLY A 1 90 ? -2.166 7.753 11.768 1.00 96.81 90 GLY A O 1
ATOM 686 N N . ILE A 1 91 ? -2.839 7.990 9.634 1.00 98.38 91 ILE A N 1
ATOM 687 C CA . ILE A 1 91 ? -2.371 6.684 9.151 1.00 98.38 91 ILE A CA 1
ATOM 688 C C . ILE A 1 91 ? -1.121 6.921 8.309 1.00 98.38 91 ILE A C 1
ATOM 690 O O . ILE A 1 91 ? -1.152 7.725 7.381 1.00 98.38 91 ILE A O 1
ATOM 694 N N . ILE A 1 92 ? -0.048 6.201 8.612 1.00 98.75 92 ILE A N 1
ATOM 695 C CA . ILE A 1 92 ? 1.242 6.310 7.934 1.00 98.75 92 ILE A CA 1
ATOM 696 C C . ILE A 1 92 ? 1.278 5.293 6.782 1.00 98.75 92 ILE A C 1
ATOM 698 O O . ILE A 1 92 ? 1.309 4.088 7.046 1.00 98.75 92 ILE A O 1
ATOM 702 N N . PRO A 1 93 ? 1.242 5.724 5.510 1.00 98.69 93 PRO A N 1
ATOM 703 C CA . PRO A 1 93 ? 1.525 4.837 4.392 1.00 98.69 93 PRO A CA 1
ATOM 704 C C . PRO A 1 93 ? 3.031 4.577 4.280 1.00 98.69 93 PRO A C 1
ATOM 706 O O . PRO A 1 93 ? 3.840 5.498 4.392 1.00 98.69 93 PRO A O 1
ATOM 709 N N . VAL A 1 94 ? 3.392 3.327 4.009 1.00 98.81 94 VAL A N 1
ATOM 710 C CA . VAL A 1 94 ? 4.772 2.880 3.796 1.00 98.81 94 VAL A CA 1
ATOM 711 C C . VAL A 1 94 ? 4.829 2.131 2.474 1.00 98.81 94 VAL A C 1
ATOM 713 O O . VAL A 1 94 ? 4.107 1.150 2.296 1.00 98.81 94 VAL A O 1
ATOM 716 N N . LEU A 1 95 ? 5.669 2.579 1.541 1.00 98.81 95 LEU A N 1
ATOM 717 C CA . LEU A 1 95 ? 5.837 1.896 0.256 1.00 98.81 95 LEU A CA 1
ATOM 718 C C . LEU A 1 95 ? 6.961 0.870 0.351 1.00 98.81 95 LEU A C 1
ATOM 720 O O . LEU A 1 95 ? 8.060 1.208 0.790 1.00 98.81 95 LEU A O 1
ATOM 724 N N . ILE A 1 96 ? 6.703 -0.359 -0.094 1.00 98.44 96 ILE A N 1
ATOM 725 C CA . ILE A 1 96 ? 7.706 -1.426 -0.166 1.00 98.44 96 ILE A CA 1
ATOM 726 C C . ILE A 1 96 ? 7.675 -2.032 -1.565 1.00 98.44 96 ILE A C 1
ATOM 728 O O . ILE A 1 96 ? 6.692 -2.662 -1.942 1.00 98.44 96 ILE A O 1
ATOM 732 N N . SER A 1 97 ? 8.767 -1.896 -2.316 1.00 97.38 97 SER A N 1
ATOM 733 C CA . SER A 1 97 ? 8.907 -2.480 -3.652 1.00 97.38 97 SER A CA 1
ATOM 734 C C . SER A 1 97 ? 10.156 -3.349 -3.766 1.00 97.38 97 SER A C 1
ATOM 736 O O . SER A 1 97 ? 11.222 -3.013 -3.248 1.00 97.38 97 SER A O 1
ATOM 738 N N . GLY A 1 98 ? 10.045 -4.443 -4.522 1.00 95.94 98 GLY A N 1
ATOM 739 C CA . GLY A 1 98 ? 11.201 -5.240 -4.943 1.00 95.94 98 GLY A CA 1
ATOM 740 C C . GLY A 1 98 ? 12.032 -4.578 -6.047 1.00 95.94 98 GLY A C 1
ATOM 741 O O . GLY A 1 98 ? 13.143 -5.017 -6.330 1.00 95.94 98 GLY A O 1
ATOM 742 N N . ARG A 1 99 ? 11.523 -3.514 -6.680 1.00 94.12 99 ARG A N 1
ATOM 743 C CA . ARG A 1 99 ? 12.219 -2.772 -7.740 1.00 94.12 99 ARG A CA 1
ATOM 744 C C . ARG A 1 99 ? 12.777 -1.454 -7.210 1.00 94.12 99 ARG A C 1
ATOM 746 O O . ARG A 1 99 ? 12.308 -0.942 -6.200 1.00 94.12 99 ARG A O 1
ATOM 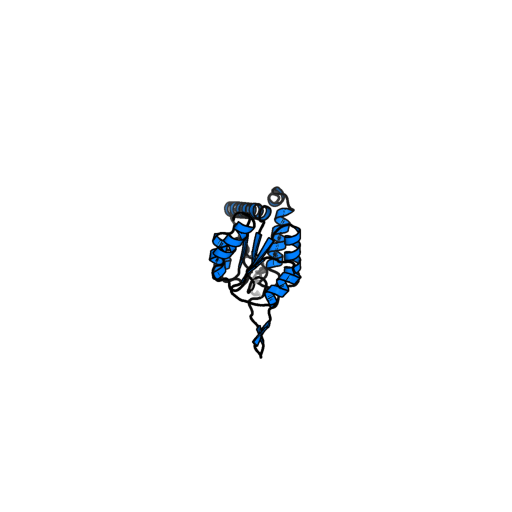753 N N . ILE A 1 100 ? 13.770 -0.917 -7.916 1.00 95.19 100 ILE A N 1
ATOM 754 C CA . ILE A 1 100 ? 14.269 0.453 -7.737 1.00 95.19 100 ILE A CA 1
ATOM 755 C C . ILE A 1 100 ? 13.737 1.298 -8.888 1.00 95.19 100 ILE A C 1
ATOM 757 O O . ILE A 1 100 ? 13.846 0.898 -10.047 1.00 95.19 100 ILE A O 1
ATOM 761 N N . SER A 1 101 ? 13.163 2.453 -8.561 1.00 94.25 101 SER A N 1
ATOM 762 C CA . SER A 1 101 ? 12.616 3.404 -9.519 1.00 94.25 101 SER A CA 1
ATOM 763 C C . SER A 1 101 ? 12.600 4.819 -8.939 1.00 94.25 101 SER A C 1
ATOM 765 O O . SER A 1 101 ? 11.935 5.087 -7.936 1.00 94.25 101 SER A O 1
ATOM 767 N N . GLU A 1 102 ? 13.258 5.761 -9.615 1.00 95.69 102 GLU A N 1
ATOM 768 C CA . GLU A 1 102 ? 13.193 7.193 -9.269 1.00 95.69 102 GLU A CA 1
ATOM 769 C C . GLU A 1 102 ? 11.765 7.754 -9.410 1.00 95.69 102 GLU A C 1
ATOM 771 O O . GLU A 1 102 ? 11.381 8.723 -8.753 1.00 95.69 102 GLU A O 1
ATOM 776 N N . ILE A 1 103 ? 10.936 7.129 -10.255 1.00 97.25 103 ILE A N 1
ATOM 777 C CA . ILE A 1 103 ? 9.540 7.531 -10.465 1.00 97.25 103 ILE A CA 1
ATOM 778 C C . ILE A 1 103 ? 8.725 7.298 -9.189 1.00 97.25 103 ILE A C 1
ATOM 780 O O . ILE A 1 103 ? 7.866 8.114 -8.849 1.00 97.25 103 ILE A O 1
ATOM 784 N N . VAL A 1 104 ? 9.002 6.204 -8.473 1.00 97.94 104 VAL A N 1
ATOM 785 C CA . VAL A 1 104 ? 8.334 5.871 -7.208 1.00 97.94 104 VAL A CA 1
ATOM 786 C C . VAL A 1 104 ? 8.705 6.882 -6.130 1.00 97.94 104 VAL A C 1
ATOM 788 O O . VAL A 1 104 ? 7.812 7.406 -5.468 1.00 97.94 104 VAL A O 1
ATOM 791 N N . GLU A 1 105 ? 9.986 7.230 -6.011 1.00 97.88 105 GLU A N 1
ATOM 792 C CA . GLU A 1 105 ? 10.467 8.246 -5.063 1.00 97.88 105 GLU A CA 1
ATOM 793 C C . GLU A 1 105 ? 9.836 9.610 -5.332 1.00 97.88 105 GLU A C 1
ATOM 795 O O . GLU A 1 105 ? 9.276 10.238 -4.429 1.00 97.88 105 GLU A O 1
ATOM 800 N N . ARG A 1 106 ? 9.839 10.047 -6.597 1.00 98.12 106 ARG A N 1
ATOM 801 C CA . ARG A 1 106 ? 9.187 11.295 -6.997 1.00 98.12 106 ARG A CA 1
ATOM 802 C C . ARG A 1 106 ? 7.701 11.280 -6.655 1.00 98.12 106 ARG A C 1
ATOM 804 O O . ARG A 1 106 ? 7.182 12.258 -6.117 1.00 98.12 106 ARG A O 1
ATOM 811 N N . ARG A 1 107 ? 7.002 10.183 -6.960 1.00 98.44 107 ARG A N 1
ATOM 812 C CA . ARG A 1 107 ? 5.568 10.077 -6.687 1.00 98.44 107 ARG A CA 1
ATOM 813 C C . ARG A 1 107 ? 5.275 10.098 -5.189 1.00 98.44 107 ARG A C 1
ATOM 815 O O . ARG A 1 107 ? 4.331 10.768 -4.774 1.00 98.44 107 ARG A O 1
ATOM 822 N N . ALA A 1 108 ? 6.072 9.403 -4.386 1.00 98.44 108 ALA A N 1
ATOM 823 C CA . ALA A 1 108 ? 5.960 9.419 -2.933 1.00 98.44 108 ALA A CA 1
ATOM 824 C C . ALA A 1 108 ? 6.157 10.835 -2.372 1.00 98.44 108 ALA A C 1
ATOM 826 O O . ALA A 1 108 ? 5.320 11.306 -1.601 1.00 98.44 108 ALA A O 1
ATOM 827 N N . MET A 1 109 ? 7.173 11.559 -2.852 1.00 98.38 109 MET A N 1
ATOM 828 C CA . MET A 1 109 ? 7.431 12.952 -2.478 1.00 98.38 109 MET A CA 1
ATOM 829 C C . MET A 1 109 ? 6.242 13.874 -2.800 1.00 98.38 109 MET A C 1
ATOM 831 O O . MET A 1 109 ? 5.818 14.651 -1.948 1.00 98.38 109 MET A O 1
ATOM 835 N N . GLU A 1 110 ? 5.638 13.763 -3.990 1.00 98.12 110 GLU A N 1
ATOM 836 C CA . GLU A 1 110 ? 4.440 14.540 -4.372 1.00 98.12 110 GLU A CA 1
ATOM 837 C C . GLU A 1 110 ? 3.224 14.280 -3.457 1.00 98.12 110 GLU A C 1
ATOM 839 O O . GLU A 1 110 ? 2.339 15.138 -3.283 1.00 98.12 110 GLU A O 1
ATOM 844 N N . LEU A 1 111 ? 3.151 13.070 -2.900 1.00 98.00 111 LEU A N 1
ATOM 845 C CA . LEU A 1 111 ? 2.086 12.634 -2.004 1.00 98.00 111 LEU A CA 1
ATOM 846 C C . LEU A 1 111 ? 2.377 12.928 -0.528 1.00 98.00 111 LEU A C 1
ATOM 848 O O . LEU A 1 111 ? 1.435 12.893 0.261 1.00 98.00 111 LEU A O 1
ATOM 852 N N . GLY A 1 112 ? 3.618 13.279 -0.176 1.00 97.75 112 GLY A N 1
ATOM 853 C CA . GLY A 1 112 ? 4.058 13.442 1.212 1.00 97.75 112 GLY A CA 1
ATOM 854 C C . GLY A 1 112 ? 4.262 12.108 1.934 1.00 97.75 112 GLY A C 1
ATOM 855 O O . GLY A 1 112 ? 4.046 12.027 3.137 1.00 97.75 112 GLY A O 1
ATOM 856 N N . ILE A 1 113 ? 4.613 11.050 1.198 1.00 98.56 113 ILE A N 1
ATOM 857 C CA . ILE A 1 113 ? 4.931 9.737 1.765 1.00 98.56 113 ILE A CA 1
ATOM 858 C C . ILE A 1 113 ? 6.428 9.701 2.061 1.00 98.56 113 ILE A C 1
ATOM 860 O O . ILE A 1 113 ? 7.244 9.720 1.142 1.00 98.56 113 ILE A O 1
ATOM 864 N N . GLU A 1 114 ? 6.773 9.665 3.345 1.00 97.25 114 GLU A N 1
ATOM 865 C CA . GLU A 1 114 ? 8.162 9.759 3.813 1.00 97.25 114 GLU A CA 1
ATOM 866 C C . GLU A 1 114 ? 8.883 8.404 3.811 1.00 97.25 114 GLU A C 1
ATOM 868 O O . GLU A 1 114 ? 10.093 8.342 3.607 1.00 97.25 114 GLU A O 1
ATOM 873 N N . MET A 1 115 ? 8.145 7.309 4.011 1.00 98.38 115 MET A N 1
ATOM 874 C CA . MET A 1 115 ? 8.711 5.969 4.165 1.00 98.38 115 MET A CA 1
ATOM 875 C C . MET A 1 115 ? 8.586 5.175 2.862 1.00 98.38 115 MET A C 1
ATOM 877 O O . MET A 1 115 ? 7.533 4.610 2.555 1.00 98.38 115 MET A O 1
ATOM 881 N N . VAL A 1 116 ? 9.673 5.141 2.089 1.00 98.62 116 VAL A N 1
ATOM 882 C CA . VAL A 1 116 ? 9.771 4.418 0.815 1.00 98.62 116 VAL A CA 1
ATOM 883 C C . VAL A 1 116 ? 10.969 3.482 0.863 1.00 98.62 116 VAL A C 1
ATOM 885 O O . VAL A 1 116 ? 12.103 3.926 1.022 1.00 98.62 116 VAL A O 1
ATOM 888 N N . PHE A 1 117 ? 10.719 2.190 0.684 1.00 98.62 117 PHE A N 1
ATOM 889 C CA . PHE A 1 117 ? 11.740 1.152 0.688 1.00 98.62 117 PHE A CA 1
ATOM 890 C C . PHE A 1 117 ? 11.722 0.405 -0.647 1.00 98.62 117 PHE A C 1
ATOM 892 O O . PHE A 1 117 ? 10.709 -0.169 -1.047 1.00 98.62 117 PHE A O 1
ATOM 899 N N . GLN A 1 118 ? 12.851 0.439 -1.351 1.00 98.38 118 GLN A N 1
ATOM 900 C CA . GLN A 1 118 ? 13.036 -0.146 -2.681 1.00 98.38 118 GLN A CA 1
ATOM 901 C C . GLN A 1 118 ? 14.123 -1.225 -2.652 1.00 98.38 118 GLN A C 1
ATOM 903 O O . GLN A 1 118 ? 14.921 -1.266 -1.717 1.00 98.38 118 GLN A O 1
ATOM 908 N N . ALA A 1 119 ? 14.159 -2.087 -3.674 1.00 97.38 119 ALA A N 1
ATOM 909 C CA . ALA A 1 119 ? 15.009 -3.288 -3.700 1.00 97.38 119 ALA A CA 1
ATOM 910 C C . ALA A 1 119 ? 14.830 -4.197 -2.469 1.00 97.38 119 ALA A C 1
ATOM 912 O O . ALA A 1 119 ? 15.791 -4.761 -1.946 1.00 97.38 119 ALA A O 1
ATOM 913 N N . ILE A 1 120 ? 13.589 -4.337 -2.003 1.00 97.94 120 ILE A N 1
ATOM 914 C CA . ILE A 1 120 ? 13.265 -5.181 -0.856 1.00 97.94 120 ILE A CA 1
ATOM 915 C C . ILE A 1 120 ? 12.770 -6.548 -1.320 1.00 97.94 120 ILE A C 1
ATOM 917 O O . ILE A 1 120 ? 11.698 -6.664 -1.913 1.00 97.94 120 ILE A O 1
ATOM 921 N N . GLU A 1 121 ? 13.525 -7.590 -0.979 1.00 94.38 121 GLU A N 1
ATOM 922 C CA . GLU A 1 121 ? 13.089 -8.986 -1.113 1.00 94.38 121 GLU A CA 1
ATOM 923 C C . GLU A 1 121 ? 12.374 -9.473 0.159 1.00 94.38 121 GLU A C 1
ATOM 925 O O . GLU A 1 121 ? 11.309 -10.085 0.087 1.00 94.38 121 GLU A O 1
ATOM 930 N N . ASP A 1 122 ? 12.926 -9.151 1.334 1.00 97.38 122 ASP A N 1
ATOM 931 C CA . ASP A 1 122 ? 12.355 -9.498 2.640 1.00 97.38 122 ASP A CA 1
ATOM 932 C C . ASP A 1 122 ? 11.393 -8.406 3.138 1.00 97.38 122 ASP A C 1
ATOM 934 O O . ASP A 1 122 ? 11.750 -7.527 3.932 1.00 97.38 122 ASP A O 1
ATOM 938 N N . LYS A 1 123 ? 10.152 -8.446 2.633 1.00 97.62 123 LYS A N 1
ATOM 939 C CA . LYS A 1 123 ? 9.094 -7.508 3.042 1.00 97.62 123 LYS A CA 1
ATOM 940 C C . LYS A 1 123 ? 8.756 -7.589 4.548 1.00 97.62 123 LYS A C 1
ATOM 942 O O . LYS A 1 123 ? 8.639 -6.529 5.164 1.00 97.62 123 LYS A O 1
ATOM 947 N N . PRO A 1 124 ? 8.635 -8.776 5.181 1.00 97.75 124 PRO A N 1
ATOM 948 C CA . PRO A 1 124 ? 8.474 -8.874 6.638 1.00 97.75 124 PRO A CA 1
ATOM 949 C C . PRO A 1 124 ? 9.613 -8.222 7.431 1.00 97.75 124 PRO A C 1
ATOM 951 O O . PRO A 1 124 ? 9.365 -7.463 8.368 1.00 97.75 124 PRO A O 1
ATOM 954 N N . GLY A 1 125 ? 10.869 -8.441 7.031 1.00 98.06 125 GLY A N 1
ATOM 955 C CA . GLY A 1 125 ? 12.028 -7.849 7.701 1.00 98.06 125 GLY A CA 1
ATOM 956 C C . GLY A 1 125 ? 12.002 -6.317 7.715 1.00 98.06 125 GLY A C 1
ATOM 957 O O . GLY A 1 125 ? 12.206 -5.692 8.767 1.00 98.06 125 GLY A O 1
ATOM 958 N N . ILE A 1 126 ? 11.694 -5.686 6.573 1.00 98.25 126 ILE A N 1
ATOM 959 C CA . ILE A 1 126 ? 11.562 -4.222 6.528 1.00 98.25 126 ILE A CA 1
ATOM 960 C C . ILE A 1 126 ? 10.339 -3.740 7.315 1.00 98.25 126 ILE A C 1
ATOM 962 O O . ILE A 1 126 ? 10.433 -2.742 8.028 1.00 98.25 126 ILE A O 1
ATOM 966 N N . MET A 1 127 ? 9.226 -4.479 7.265 1.00 98.31 127 MET A N 1
ATOM 967 C CA . MET A 1 127 ? 8.019 -4.176 8.031 1.00 98.31 127 MET A CA 1
ATOM 968 C C . MET A 1 127 ? 8.337 -4.113 9.529 1.00 98.31 127 MET A C 1
ATOM 970 O O . MET A 1 127 ? 8.052 -3.110 10.178 1.00 98.31 127 MET A O 1
ATOM 974 N N . HIS A 1 128 ? 9.006 -5.129 10.079 1.00 98.25 128 HIS A N 1
ATOM 975 C CA . HIS A 1 128 ? 9.416 -5.137 11.483 1.00 98.25 128 HIS A CA 1
ATOM 976 C C . HIS A 1 128 ? 10.354 -3.987 11.847 1.00 98.25 128 HIS A C 1
ATOM 978 O O . HIS A 1 128 ? 10.241 -3.427 12.938 1.00 98.25 128 HIS A O 1
ATOM 984 N N . THR A 1 129 ? 11.270 -3.627 10.947 1.00 98.44 129 THR A N 1
ATOM 985 C CA . THR A 1 129 ? 12.183 -2.496 11.154 1.00 98.44 129 THR A CA 1
ATOM 986 C C . THR A 1 129 ? 11.396 -1.195 11.311 1.00 98.44 129 THR A C 1
ATOM 988 O O . THR A 1 129 ? 11.592 -0.478 12.292 1.00 98.44 129 THR A O 1
ATOM 991 N N . VAL A 1 130 ? 10.444 -0.950 10.408 1.00 98.38 130 VAL A N 1
ATOM 992 C CA . VAL A 1 130 ? 9.553 0.217 10.441 1.00 98.38 130 VAL A CA 1
ATOM 993 C C . VAL A 1 130 ? 8.699 0.235 11.705 1.00 98.38 130 VAL A C 1
ATOM 995 O O . VAL A 1 130 ? 8.619 1.251 12.390 1.00 98.38 130 VAL A O 1
ATOM 998 N N . LEU A 1 131 ? 8.081 -0.893 12.058 1.00 98.31 131 LEU A N 1
ATOM 999 C CA . LEU A 1 131 ? 7.233 -0.983 13.248 1.00 98.31 131 LEU A CA 1
ATOM 1000 C C . LEU A 1 131 ? 8.011 -0.719 14.536 1.00 98.31 131 LEU A C 1
ATOM 1002 O O . LEU A 1 131 ? 7.526 -0.008 15.415 1.00 98.31 131 LEU A O 1
ATOM 1006 N N . LYS A 1 132 ? 9.243 -1.227 14.622 1.00 98.19 132 LYS A N 1
ATOM 1007 C CA . LYS A 1 132 ? 10.137 -0.969 15.751 1.00 98.19 132 LYS A CA 1
ATOM 1008 C C . LYS A 1 132 ? 10.516 0.507 15.858 1.00 98.19 132 LYS A C 1
ATOM 1010 O O . LYS A 1 132 ? 10.552 1.029 16.967 1.00 98.19 132 LYS A O 1
ATOM 1015 N N . GLU A 1 133 ? 10.807 1.166 14.738 1.00 98.00 133 GLU A N 1
ATOM 1016 C CA . GLU A 1 133 ? 11.132 2.597 14.704 1.00 98.00 133 GLU A CA 1
ATOM 1017 C C . GLU A 1 133 ? 9.943 3.461 15.141 1.00 98.00 133 GLU A C 1
ATOM 1019 O O . GLU A 1 133 ? 10.108 4.403 15.916 1.00 98.00 133 GLU A O 1
ATOM 1024 N N . LEU A 1 134 ? 8.737 3.099 14.703 1.00 97.75 134 LEU A N 1
ATOM 1025 C CA . LEU A 1 134 ? 7.511 3.826 15.026 1.00 97.75 134 LEU A CA 1
ATOM 1026 C C . LEU A 1 134 ? 6.925 3.472 16.404 1.00 97.75 134 LEU A C 1
ATOM 1028 O O . LEU A 1 134 ? 6.031 4.172 16.878 1.00 97.75 134 LEU A O 1
ATOM 1032 N N . GLY A 1 135 ? 7.392 2.395 17.046 1.00 97.81 135 GLY A N 1
ATOM 1033 C CA . GLY A 1 135 ? 6.814 1.878 18.290 1.00 97.81 135 GLY A CA 1
ATOM 1034 C C . GLY A 1 135 ? 5.371 1.393 18.114 1.00 97.81 135 GLY A C 1
ATOM 1035 O O . GLY A 1 135 ? 4.527 1.652 18.971 1.00 97.81 135 GLY A O 1
ATOM 1036 N N . ILE A 1 136 ? 5.078 0.753 16.978 1.00 97.88 136 ILE A N 1
ATOM 1037 C CA . ILE A 1 136 ? 3.735 0.307 16.585 1.00 97.88 136 ILE A CA 1
ATOM 1038 C C . ILE A 1 136 ? 3.679 -1.216 16.589 1.00 97.88 136 ILE A C 1
ATOM 1040 O O . ILE A 1 136 ? 4.573 -1.883 16.074 1.00 97.88 136 ILE A O 1
ATOM 1044 N N . GLU A 1 137 ? 2.600 -1.765 17.138 1.00 96.12 137 GLU A N 1
ATOM 1045 C CA . GLU A 1 137 ? 2.392 -3.208 17.194 1.00 96.12 137 GLU A CA 1
ATOM 1046 C C . GLU A 1 137 ? 1.802 -3.749 15.877 1.00 96.12 137 GLU A C 1
ATOM 1048 O O . GLU A 1 137 ? 1.040 -3.047 15.198 1.00 96.12 137 GLU A O 1
ATOM 1053 N N . PRO A 1 138 ? 2.093 -5.010 15.499 1.00 94.69 138 PRO A N 1
ATOM 1054 C CA . PRO A 1 138 ? 1.576 -5.602 14.263 1.00 94.69 138 PRO A CA 1
ATOM 1055 C C . PRO A 1 138 ? 0.040 -5.603 14.149 1.00 94.69 138 PRO A C 1
ATOM 1057 O O . PRO A 1 138 ? -0.503 -5.523 13.046 1.00 94.69 138 PRO A O 1
ATOM 1060 N N . ASP A 1 139 ? -0.691 -5.627 15.266 1.00 96.00 139 ASP A N 1
ATOM 1061 C CA . ASP A 1 139 ? -2.160 -5.586 15.295 1.00 96.00 139 ASP A CA 1
ATOM 1062 C C . ASP A 1 139 ? -2.760 -4.214 14.906 1.00 96.00 139 ASP A C 1
ATOM 1064 O O . ASP A 1 139 ? -3.966 -4.100 14.663 1.00 96.00 139 ASP A O 1
ATOM 1068 N N . GLN A 1 140 ? -1.920 -3.185 14.771 1.00 97.44 140 GLN A N 1
ATOM 1069 C CA . GLN A 1 140 ? -2.272 -1.844 14.298 1.00 97.44 140 GLN A CA 1
ATOM 1070 C C . GLN A 1 140 ? -1.860 -1.613 12.837 1.00 97.44 140 GLN A C 1
ATOM 1072 O O . GLN A 1 140 ? -1.739 -0.466 12.400 1.00 97.44 140 GLN A O 1
ATOM 1077 N N . THR A 1 141 ? -1.633 -2.673 12.064 1.00 98.38 141 THR A N 1
ATOM 1078 C CA . THR A 1 141 ? -1.111 -2.563 10.696 1.00 98.38 141 THR A CA 1
ATOM 1079 C C . THR A 1 141 ? -2.072 -3.114 9.654 1.00 98.38 141 THR A C 1
ATOM 1081 O O . THR A 1 141 ? -2.849 -4.036 9.914 1.00 98.38 141 THR A O 1
ATOM 1084 N N . GLY A 1 142 ? -2.004 -2.556 8.450 1.00 98.50 142 GLY A N 1
ATOM 1085 C CA . GLY A 1 142 ? -2.562 -3.177 7.259 1.00 98.50 142 GLY A CA 1
ATOM 1086 C C . GLY A 1 142 ? -1.518 -3.343 6.165 1.00 98.50 142 GLY A C 1
ATOM 1087 O O . GLY A 1 142 ? -0.519 -2.629 6.154 1.00 98.50 142 GLY A O 1
ATOM 1088 N N . ALA A 1 143 ? -1.766 -4.253 5.232 1.00 98.75 143 ALA A N 1
ATOM 1089 C CA . ALA A 1 143 ? -0.955 -4.436 4.036 1.00 98.75 143 ALA A CA 1
ATOM 1090 C C . ALA A 1 143 ? -1.833 -4.553 2.790 1.00 98.75 143 ALA A C 1
ATOM 1092 O O . ALA A 1 143 ? -2.880 -5.197 2.836 1.00 98.75 143 ALA A O 1
ATOM 1093 N N . MET A 1 144 ? -1.389 -3.971 1.676 1.00 98.81 144 MET A N 1
ATOM 1094 C CA . MET A 1 144 ? -1.966 -4.194 0.353 1.00 98.81 144 MET A CA 1
ATOM 1095 C C . MET A 1 144 ? -0.902 -4.697 -0.617 1.00 98.81 144 MET A C 1
ATOM 1097 O O . MET A 1 144 ? 0.154 -4.079 -0.746 1.00 98.81 144 MET A O 1
ATOM 1101 N N . GLY A 1 145 ? -1.199 -5.807 -1.286 1.00 98.56 145 GLY A N 1
ATOM 1102 C CA . GLY A 1 145 ? -0.299 -6.499 -2.207 1.00 98.56 145 GLY A CA 1
ATOM 1103 C C . GLY A 1 145 ? -1.077 -7.213 -3.305 1.00 98.56 145 GLY A C 1
ATOM 1104 O O . GLY A 1 145 ? -2.283 -7.435 -3.153 1.00 98.56 145 GLY A O 1
ATOM 1105 N N . ASP A 1 146 ? -0.407 -7.553 -4.400 1.00 98.69 146 ASP A N 1
ATOM 1106 C CA . ASP A 1 146 ? -1.021 -8.156 -5.587 1.00 98.69 146 ASP A CA 1
ATOM 1107 C C . ASP A 1 146 ? -0.385 -9.490 -6.009 1.00 98.69 146 ASP A C 1
ATOM 1109 O O . ASP A 1 146 ? -1.056 -10.278 -6.682 1.00 98.69 146 ASP A O 1
ATOM 1113 N N . ASP A 1 147 ? 0.839 -9.801 -5.561 1.00 98.06 147 ASP A N 1
ATOM 1114 C CA . ASP A 1 147 ? 1.556 -11.022 -5.951 1.00 98.06 147 ASP A CA 1
ATOM 1115 C C . ASP A 1 147 ? 2.148 -11.805 -4.754 1.00 98.06 147 ASP A C 1
ATOM 1117 O O . ASP A 1 147 ? 2.110 -11.411 -3.586 1.00 98.06 147 ASP A O 1
ATOM 1121 N N . LEU A 1 148 ? 2.666 -13.002 -5.027 1.00 97.62 148 LEU A N 1
ATOM 1122 C CA . LEU A 1 148 ? 3.157 -13.967 -4.045 1.00 97.62 148 LEU A CA 1
ATOM 1123 C C . LEU A 1 148 ? 4.165 -13.409 -3.022 1.00 97.62 148 LEU A C 1
ATOM 1125 O O . LEU A 1 148 ? 4.079 -13.839 -1.864 1.00 97.62 148 LEU A O 1
ATOM 1129 N N . PRO A 1 149 ? 5.099 -12.497 -3.376 1.00 96.69 149 PRO A N 1
ATOM 1130 C CA . PRO A 1 149 ? 6.034 -11.906 -2.416 1.00 96.69 149 PRO A CA 1
ATOM 1131 C C . PRO A 1 149 ? 5.368 -11.087 -1.301 1.00 96.69 149 PRO A C 1
ATOM 1133 O O . PRO A 1 149 ? 6.002 -10.844 -0.276 1.00 96.69 149 PRO A O 1
ATOM 1136 N N . ASP A 1 150 ? 4.097 -10.700 -1.449 1.00 97.75 150 ASP A N 1
ATOM 1137 C CA . ASP A 1 150 ? 3.351 -9.961 -0.424 1.00 97.75 150 ASP A CA 1
ATOM 1138 C C . ASP A 1 150 ? 2.763 -10.866 0.664 1.00 97.75 150 ASP A C 1
ATOM 1140 O O . ASP A 1 150 ? 2.525 -10.429 1.792 1.00 97.75 150 ASP A O 1
ATOM 1144 N N . ILE A 1 151 ? 2.556 -12.152 0.361 1.00 98.00 151 ILE A N 1
ATOM 1145 C CA . ILE A 1 151 ? 1.911 -13.107 1.274 1.00 98.00 151 ILE A CA 1
ATOM 1146 C C . ILE A 1 151 ? 2.649 -13.237 2.620 1.00 98.00 151 ILE A C 1
ATOM 1148 O O . ILE A 1 151 ? 1.970 -13.314 3.647 1.00 98.00 151 ILE A O 1
ATOM 1152 N N . PRO A 1 152 ? 3.994 -13.297 2.681 1.00 97.81 152 PRO A N 1
ATOM 1153 C CA . PRO A 1 152 ? 4.704 -13.293 3.956 1.00 97.81 152 PRO A CA 1
ATOM 1154 C C . PRO A 1 152 ? 4.360 -12.075 4.823 1.00 97.81 152 PRO A C 1
ATOM 1156 O O . PRO A 1 152 ? 3.999 -12.261 5.978 1.00 97.81 152 PRO A O 1
ATOM 1159 N N . MET A 1 153 ? 4.359 -10.865 4.251 1.00 96.75 153 MET A N 1
ATOM 1160 C CA . MET A 1 153 ? 3.985 -9.636 4.964 1.00 96.75 153 MET A CA 1
ATOM 1161 C C . MET A 1 153 ? 2.521 -9.682 5.424 1.00 96.75 153 MET A C 1
ATOM 1163 O O . MET A 1 153 ? 2.218 -9.341 6.563 1.00 96.75 153 MET A O 1
ATOM 1167 N N . PHE A 1 154 ? 1.609 -10.194 4.590 1.00 96.88 154 PHE A N 1
ATOM 1168 C CA . PHE A 1 154 ? 0.197 -10.347 4.961 1.00 96.88 154 PHE A CA 1
ATOM 1169 C C . PHE A 1 154 ? 0.018 -11.135 6.259 1.00 96.88 154 PHE A C 1
ATOM 1171 O O . PHE A 1 154 ? -0.792 -10.741 7.094 1.00 96.88 154 PHE A O 1
ATOM 1178 N N . ARG A 1 155 ? 0.769 -12.227 6.451 1.00 94.75 155 ARG A N 1
ATOM 1179 C CA . ARG A 1 155 ? 0.635 -13.116 7.622 1.00 94.75 155 ARG A CA 1
ATOM 1180 C C . ARG A 1 155 ? 0.899 -12.426 8.954 1.00 94.75 155 ARG A C 1
ATOM 1182 O O . ARG A 1 155 ? 0.478 -12.945 9.984 1.00 94.75 155 ARG A O 1
ATOM 1189 N N . GLU A 1 156 ? 1.583 -11.295 8.923 1.00 96.12 156 GLU A N 1
ATOM 1190 C CA . GLU A 1 156 ? 2.030 -10.578 10.108 1.00 96.12 156 GLU A CA 1
ATOM 1191 C C . GLU A 1 156 ? 1.297 -9.243 10.295 1.00 96.12 156 GLU A C 1
ATOM 1193 O O . GLU A 1 156 ? 1.480 -8.582 11.312 1.00 96.12 156 GLU A O 1
ATOM 1198 N N . THR A 1 157 ? 0.418 -8.873 9.358 1.00 96.62 157 THR A N 1
ATOM 1199 C CA . THR A 1 157 ? -0.419 -7.668 9.457 1.00 96.62 157 THR A CA 1
ATOM 1200 C C . THR A 1 157 ? -1.832 -7.965 9.945 1.00 96.62 157 THR A C 1
ATOM 1202 O O . THR A 1 157 ? -2.374 -9.055 9.748 1.00 96.62 157 THR A O 1
ATOM 1205 N N . ALA A 1 158 ? -2.468 -6.977 10.578 1.00 97.19 158 ALA A N 1
ATOM 1206 C CA . ALA A 1 158 ? -3.805 -7.145 11.142 1.00 97.19 158 ALA A CA 1
ATOM 1207 C C . ALA A 1 158 ? -4.910 -7.189 10.077 1.00 97.19 158 ALA A C 1
ATOM 1209 O O . ALA A 1 158 ? -5.906 -7.904 10.263 1.00 97.19 158 ALA A O 1
ATOM 1210 N N . LEU A 1 159 ? -4.753 -6.396 9.012 1.00 97.81 159 LEU A N 1
ATOM 1211 C CA . LEU A 1 159 ? -5.691 -6.261 7.898 1.00 97.81 159 LEU A CA 1
ATOM 1212 C C . LEU A 1 159 ? -4.984 -6.399 6.553 1.00 97.81 159 LEU A C 1
ATOM 1214 O O . LEU A 1 159 ? -4.014 -5.701 6.274 1.00 97.81 159 LEU A O 1
ATOM 1218 N N . ARG A 1 160 ? -5.517 -7.259 5.694 1.00 98.25 160 ARG A N 1
ATOM 1219 C CA . ARG A 1 160 ? -4.910 -7.596 4.407 1.00 98.25 160 ARG A CA 1
ATOM 1220 C C . ARG A 1 160 ? -5.839 -7.205 3.269 1.00 98.25 160 ARG A C 1
ATOM 1222 O O . ARG A 1 160 ? -7.000 -7.616 3.251 1.00 98.25 160 ARG A O 1
ATOM 1229 N N . PHE A 1 161 ? -5.322 -6.446 2.317 1.00 98.62 161 PHE A N 1
ATOM 1230 C CA . PHE A 1 161 ? -6.062 -5.937 1.172 1.00 98.62 161 PHE A CA 1
ATOM 1231 C C . PHE A 1 161 ? -5.449 -6.443 -0.130 1.00 98.62 161 PHE A C 1
ATOM 1233 O O . PHE A 1 161 ? -4.230 -6.503 -0.252 1.00 98.62 161 PHE A O 1
ATOM 1240 N N . ALA A 1 162 ? -6.275 -6.750 -1.125 1.00 98.75 162 ALA A N 1
ATOM 1241 C CA . ALA A 1 162 ? -5.797 -7.094 -2.462 1.00 98.75 162 ALA A CA 1
ATOM 1242 C C . ALA A 1 162 ? -6.566 -6.317 -3.542 1.00 98.75 162 ALA A C 1
ATOM 1244 O O . ALA A 1 162 ? -7.791 -6.189 -3.427 1.00 98.75 162 ALA A O 1
ATOM 1245 N N . PRO A 1 163 ? -5.887 -5.818 -4.593 1.00 98.75 163 PRO A N 1
ATOM 1246 C CA . PRO A 1 163 ? -6.534 -5.394 -5.829 1.00 98.75 163 PRO A CA 1
ATOM 1247 C C . PRO A 1 163 ? -7.426 -6.486 -6.435 1.00 98.75 163 PRO A C 1
ATOM 1249 O O . PRO A 1 163 ? -7.172 -7.679 -6.262 1.00 98.75 163 PRO A O 1
ATOM 1252 N N . ALA A 1 164 ? -8.437 -6.089 -7.212 1.00 98.44 164 ALA A N 1
ATOM 1253 C CA . ALA A 1 164 ? -9.345 -7.026 -7.886 1.00 98.44 164 ALA A CA 1
ATOM 1254 C C . ALA A 1 164 ? -8.640 -7.979 -8.871 1.00 98.44 164 ALA A C 1
ATOM 1256 O O . ALA A 1 164 ? -9.154 -9.055 -9.173 1.00 98.44 164 ALA A O 1
ATOM 1257 N N . ASP A 1 165 ? -7.503 -7.547 -9.414 1.00 98.38 165 ASP A N 1
ATOM 1258 C CA . ASP A 1 165 ? -6.685 -8.247 -10.403 1.00 98.38 165 ASP A CA 1
ATOM 1259 C C . ASP A 1 165 ? -5.406 -8.863 -9.818 1.00 98.38 165 ASP A C 1
ATOM 1261 O O . ASP A 1 165 ? -4.577 -9.362 -10.578 1.00 98.38 165 ASP A O 1
ATOM 1265 N N . ALA A 1 166 ? -5.277 -8.886 -8.486 1.00 98.56 166 ALA A N 1
ATOM 1266 C CA . ALA A 1 166 ? -4.220 -9.619 -7.800 1.00 98.56 166 ALA A CA 1
ATOM 1267 C C . ALA A 1 166 ? -4.245 -11.113 -8.154 1.00 98.56 166 ALA A C 1
ATOM 1269 O O . ALA A 1 166 ? -5.283 -11.687 -8.511 1.00 98.56 166 ALA A O 1
ATOM 1270 N N . VAL A 1 167 ? -3.106 -11.790 -8.006 1.00 98.50 167 VAL A N 1
ATOM 1271 C CA . VAL A 1 167 ? -3.040 -13.228 -8.283 1.00 98.50 167 VAL A CA 1
ATOM 1272 C C . VAL A 1 167 ? -3.975 -14.000 -7.337 1.00 98.50 167 VAL A C 1
ATOM 1274 O O . VAL A 1 167 ? -4.116 -13.633 -6.165 1.00 98.50 167 VAL A O 1
ATOM 1277 N N . PRO A 1 168 ? -4.590 -15.118 -7.777 1.00 98.25 168 PRO A N 1
ATOM 1278 C CA . PRO A 1 168 ? -5.633 -15.801 -7.002 1.00 98.25 168 PRO A CA 1
ATOM 1279 C C . PRO A 1 168 ? -5.239 -16.157 -5.564 1.00 98.25 168 PRO A C 1
ATOM 1281 O O . PRO A 1 168 ? -6.067 -16.109 -4.659 1.00 98.25 168 PRO A O 1
ATOM 1284 N N . ARG A 1 169 ? -3.962 -16.480 -5.336 1.00 97.88 169 ARG A N 1
ATOM 1285 C CA . ARG A 1 169 ? -3.453 -16.830 -4.005 1.00 97.88 169 ARG A CA 1
ATOM 1286 C C . ARG A 1 169 ? -3.386 -15.632 -3.052 1.00 97.88 169 ARG A C 1
ATOM 1288 O O . ARG A 1 169 ? -3.518 -15.816 -1.847 1.00 97.88 169 ARG A O 1
ATOM 1295 N N . VAL A 1 170 ? -3.172 -14.427 -3.574 1.00 98.25 170 VAL A N 1
ATOM 1296 C CA . VAL A 1 170 ? -3.181 -13.188 -2.783 1.00 98.25 170 VAL A CA 1
ATOM 1297 C C . VAL A 1 170 ? -4.613 -12.781 -2.465 1.00 98.25 170 VAL A C 1
ATOM 1299 O O . VAL A 1 170 ? -4.902 -12.458 -1.318 1.00 98.25 170 VAL A O 1
ATOM 1302 N N . ILE A 1 171 ? -5.524 -12.918 -3.435 1.00 98.06 171 ILE A N 1
ATOM 1303 C CA . ILE A 1 171 ? -6.972 -12.760 -3.224 1.00 98.06 171 ILE A CA 1
ATOM 1304 C C . ILE A 1 171 ? -7.459 -13.686 -2.099 1.00 98.06 171 ILE A C 1
ATOM 1306 O O . ILE A 1 171 ? -8.165 -13.238 -1.202 1.00 98.06 171 ILE A O 1
ATOM 1310 N N . GLU A 1 172 ? -7.058 -14.961 -2.107 1.00 97.56 172 GLU A N 1
ATOM 1311 C CA . GLU A 1 172 ? -7.413 -15.925 -1.054 1.00 97.56 172 GLU A CA 1
ATOM 1312 C C . GLU A 1 172 ? -6.818 -15.560 0.319 1.00 97.56 172 GLU A C 1
ATOM 1314 O O . GLU A 1 172 ? -7.418 -15.839 1.357 1.00 97.56 172 GLU A O 1
ATOM 1319 N N . ALA A 1 173 ? -5.641 -14.931 0.340 1.00 97.31 173 ALA A N 1
ATOM 1320 C CA . ALA A 1 173 ? -4.969 -14.520 1.569 1.00 97.31 173 ALA A CA 1
ATOM 1321 C C . ALA A 1 173 ? -5.476 -13.182 2.141 1.00 97.31 173 ALA A C 1
ATOM 1323 O O . ALA A 1 173 ? -5.155 -12.873 3.293 1.00 97.31 173 ALA A O 1
ATOM 1324 N N . ALA A 1 174 ? -6.219 -12.392 1.362 1.00 97.25 174 ALA A N 1
ATOM 1325 C CA . ALA A 1 174 ? -6.713 -11.078 1.752 1.00 97.25 174 ALA A CA 1
ATOM 1326 C C . ALA A 1 174 ? -7.962 -11.162 2.645 1.00 97.25 174 ALA A C 1
ATOM 1328 O O . ALA A 1 174 ? -8.804 -12.045 2.498 1.00 97.25 174 ALA A O 1
ATOM 1329 N N . ASP A 1 175 ? -8.106 -10.204 3.560 1.00 96.81 175 ASP A N 1
ATOM 1330 C CA . ASP A 1 175 ? -9.341 -10.004 4.326 1.00 96.81 175 ASP A CA 1
ATOM 1331 C C . ASP A 1 175 ? -10.397 -9.283 3.480 1.00 96.81 175 ASP A C 1
ATOM 1333 O O . ASP A 1 175 ? -11.594 -9.560 3.584 1.00 96.81 175 ASP A O 1
ATOM 1337 N N . LEU A 1 176 ? -9.946 -8.341 2.646 1.00 97.00 176 LEU A N 1
ATOM 1338 C CA . LEU A 1 176 ? -10.782 -7.519 1.783 1.00 97.00 176 LEU A CA 1
ATOM 1339 C C . LEU A 1 176 ? -10.152 -7.405 0.395 1.00 97.00 176 LEU A C 1
ATOM 1341 O O . LEU A 1 176 ? -8.989 -7.038 0.246 1.00 97.00 176 LEU A O 1
ATOM 1345 N N . VAL A 1 177 ? -10.947 -7.685 -0.629 1.00 98.12 177 VAL A N 1
ATOM 1346 C CA . VAL A 1 177 ? -10.548 -7.552 -2.032 1.00 98.12 177 VAL A CA 1
ATOM 1347 C C . VAL A 1 177 ? -11.303 -6.365 -2.604 1.00 98.12 177 VAL A C 1
ATOM 1349 O O . VAL A 1 177 ? -12.524 -6.278 -2.447 1.00 98.12 177 VAL A O 1
ATOM 1352 N N . THR A 1 178 ? -10.587 -5.435 -3.226 1.00 98.25 178 THR A N 1
ATOM 1353 C CA . THR A 1 178 ? -11.209 -4.251 -3.819 1.00 98.25 178 THR A CA 1
ATOM 1354 C C . THR A 1 178 ? -12.007 -4.628 -5.060 1.00 98.25 178 THR A C 1
ATOM 1356 O O . THR A 1 178 ? -11.752 -5.636 -5.714 1.00 98.25 178 THR A O 1
ATOM 1359 N N . GLN A 1 179 ? -12.970 -3.792 -5.436 1.00 98.00 179 GLN A N 1
ATOM 1360 C CA . GLN A 1 179 ? -13.643 -3.917 -6.730 1.00 98.00 179 GLN A CA 1
ATOM 1361 C C . GLN A 1 179 ? -12.783 -3.370 -7.870 1.00 98.00 179 GLN A C 1
ATOM 1363 O O . GLN A 1 179 ? -12.937 -3.774 -9.025 1.00 98.00 179 GLN A O 1
ATOM 1368 N N . LYS A 1 180 ? -11.915 -2.397 -7.573 1.00 98.19 180 LYS A N 1
ATOM 1369 C CA . LYS A 1 180 ? -11.007 -1.801 -8.556 1.00 98.19 180 LYS A CA 1
ATOM 1370 C C . LYS A 1 180 ? -9.699 -2.589 -8.694 1.00 98.19 180 LYS A C 1
ATOM 1372 O O . LYS A 1 180 ? -9.221 -3.123 -7.693 1.00 98.19 180 LYS A O 1
ATOM 1377 N N . PRO A 1 181 ? -9.118 -2.637 -9.905 1.00 98.62 181 PRO A N 1
ATOM 1378 C CA . PRO A 1 181 ? -7.787 -3.187 -10.121 1.00 98.62 181 PRO A CA 1
ATOM 1379 C C . PRO A 1 181 ? -6.675 -2.212 -9.705 1.00 98.62 181 PRO A C 1
ATOM 1381 O O . PRO A 1 181 ? -6.927 -1.015 -9.493 1.00 98.62 181 PRO A O 1
ATOM 1384 N N . GLY A 1 182 ? -5.450 -2.728 -9.631 1.00 98.62 182 GLY A N 1
ATOM 1385 C CA . GLY A 1 182 ? -4.228 -1.979 -9.345 1.00 98.62 182 GLY A CA 1
ATOM 1386 C C . GLY A 1 182 ? -4.049 -0.745 -10.228 1.00 98.62 182 GLY A C 1
ATOM 1387 O O . GLY A 1 182 ? -4.355 -0.759 -11.424 1.00 98.62 182 GLY A O 1
ATOM 1388 N N . GLY A 1 183 ? -3.607 0.370 -9.638 1.00 98.50 183 GLY A N 1
ATOM 1389 C CA . GLY A 1 183 ? -3.375 1.632 -10.352 1.00 98.50 183 GLY A CA 1
ATOM 1390 C C . GLY A 1 183 ? -4.609 2.205 -11.058 1.00 98.50 183 GLY A C 1
ATOM 1391 O O . GLY A 1 183 ? -4.481 2.931 -12.052 1.00 98.50 183 GLY A O 1
ATOM 1392 N N . ARG A 1 184 ? -5.812 1.828 -10.604 1.00 98.56 184 ARG A N 1
ATOM 1393 C CA . ARG A 1 184 ? -7.113 2.269 -11.136 1.00 98.56 184 ARG A CA 1
ATOM 1394 C C . ARG A 1 184 ? -8.119 2.597 -10.026 1.00 98.56 184 ARG A C 1
ATOM 1396 O O . ARG A 1 184 ? -9.333 2.495 -10.242 1.00 98.56 184 ARG A O 1
ATOM 1403 N N . GLY A 1 185 ? -7.641 2.987 -8.842 1.00 98.19 185 GLY A N 1
ATOM 1404 C CA . GLY A 1 185 ? -8.502 3.351 -7.715 1.00 98.19 185 GLY A CA 1
ATOM 1405 C C . GLY A 1 185 ? -8.623 2.293 -6.614 1.00 98.19 185 GLY A C 1
ATOM 1406 O O . GLY A 1 185 ? -9.475 2.455 -5.742 1.00 98.19 185 GLY A O 1
ATOM 1407 N N . ALA A 1 186 ? -7.852 1.202 -6.658 1.00 98.62 186 ALA A N 1
ATOM 1408 C CA . ALA A 1 186 ? -7.893 0.165 -5.623 1.00 98.62 186 ALA A CA 1
ATOM 1409 C C . ALA A 1 186 ? -7.434 0.711 -4.263 1.00 98.62 186 ALA A C 1
ATOM 1411 O O . ALA A 1 186 ? -8.125 0.548 -3.259 1.00 98.62 186 ALA A O 1
ATOM 1412 N N . VAL A 1 187 ? -6.325 1.453 -4.236 1.00 98.81 187 VAL A N 1
ATOM 1413 C CA . VAL A 1 187 ? -5.834 2.092 -3.007 1.00 98.81 187 VAL A CA 1
ATOM 1414 C C . VAL A 1 187 ? -6.836 3.127 -2.499 1.00 98.81 187 VAL A C 1
ATOM 1416 O O . VAL A 1 187 ? -7.104 3.194 -1.303 1.00 98.81 187 VAL A O 1
ATOM 1419 N N . ARG A 1 188 ? -7.474 3.884 -3.396 1.00 98.69 188 ARG A N 1
ATOM 1420 C CA . ARG A 1 188 ? -8.540 4.825 -3.047 1.00 98.69 188 ARG A CA 1
ATOM 1421 C C . ARG A 1 188 ? -9.712 4.134 -2.353 1.00 98.69 188 ARG A C 1
ATOM 1423 O O . ARG A 1 188 ? -10.223 4.677 -1.378 1.00 98.69 188 ARG A O 1
ATOM 1430 N N . GLU A 1 189 ? -10.132 2.970 -2.843 1.00 98.50 189 GLU A N 1
ATOM 1431 C CA . GLU A 1 189 ? -11.212 2.182 -2.241 1.00 98.50 189 GLU A CA 1
ATOM 1432 C C . GLU A 1 189 ? -10.868 1.775 -0.801 1.00 98.50 189 GLU A C 1
ATOM 1434 O O . GLU A 1 189 ? -11.683 1.962 0.104 1.00 98.50 189 GLU A O 1
ATOM 1439 N N . VAL A 1 190 ? -9.633 1.315 -0.568 1.00 98.56 190 VAL A N 1
ATOM 1440 C CA . VAL A 1 190 ? -9.139 0.978 0.778 1.00 98.56 190 VAL A CA 1
ATOM 1441 C C . VAL A 1 190 ? -9.072 2.215 1.674 1.00 98.56 190 VAL A C 1
ATOM 1443 O O . VAL A 1 190 ? -9.543 2.172 2.810 1.00 98.56 190 VAL A O 1
ATOM 1446 N N . CYS A 1 191 ? -8.539 3.335 1.178 1.00 98.44 191 CYS A N 1
A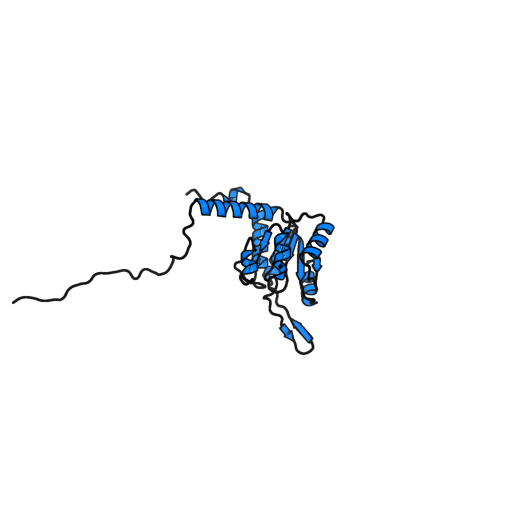TOM 1447 C CA . CYS A 1 191 ? -8.478 4.590 1.928 1.00 98.44 191 CYS A CA 1
ATOM 1448 C C . CYS A 1 191 ? -9.871 5.069 2.364 1.00 98.44 191 CYS A C 1
ATOM 1450 O O . CYS A 1 191 ? -10.064 5.395 3.536 1.00 98.44 191 CYS A O 1
ATOM 1452 N N . ASP A 1 192 ? -10.846 5.079 1.451 1.00 97.75 192 ASP A N 1
ATOM 1453 C CA . ASP A 1 192 ? -12.223 5.485 1.757 1.00 97.75 192 ASP A CA 1
ATOM 1454 C C . ASP A 1 192 ? -12.857 4.549 2.793 1.00 97.75 192 ASP A C 1
ATOM 1456 O O . ASP A 1 192 ? -13.518 5.014 3.724 1.00 97.75 192 ASP A O 1
ATOM 1460 N N . TRP A 1 193 ? -12.615 3.241 2.677 1.00 97.06 193 TRP A N 1
ATOM 1461 C CA . TRP A 1 193 ? -13.108 2.256 3.634 1.00 97.06 193 TRP A CA 1
ATOM 1462 C C . TRP A 1 193 ? -12.506 2.449 5.035 1.00 97.06 193 TRP A C 1
ATOM 1464 O O . TRP A 1 193 ? -13.250 2.505 6.015 1.00 97.06 193 TRP A O 1
ATOM 1474 N N . LEU A 1 194 ? -11.185 2.636 5.145 1.00 96.44 194 LEU A N 1
ATOM 1475 C CA . LEU A 1 194 ? -10.508 2.888 6.425 1.00 96.44 194 LEU A CA 1
ATOM 1476 C C . LEU A 1 194 ? -11.040 4.153 7.113 1.00 96.44 194 LEU A C 1
ATOM 1478 O O . LEU A 1 194 ? -11.292 4.153 8.322 1.00 96.44 194 LEU A O 1
ATOM 1482 N N . LEU A 1 195 ? -11.237 5.229 6.347 1.00 95.12 195 LEU A N 1
ATOM 1483 C CA . LEU A 1 195 ? -11.790 6.480 6.865 1.00 95.12 195 LEU A CA 1
ATOM 1484 C C . LEU A 1 195 ? -13.247 6.311 7.302 1.00 95.12 195 LEU A C 1
ATOM 1486 O O . LEU A 1 195 ? -13.608 6.777 8.381 1.00 95.12 195 LEU A O 1
ATOM 1490 N N . ALA A 1 196 ? -14.065 5.601 6.521 1.00 92.75 196 ALA A N 1
ATOM 1491 C CA . ALA A 1 196 ? -15.443 5.290 6.888 1.00 92.75 196 ALA A CA 1
ATOM 1492 C C . ALA A 1 196 ? -15.514 4.493 8.202 1.00 92.75 196 ALA A C 1
ATOM 1494 O O . ALA A 1 196 ? -16.280 4.838 9.102 1.00 92.75 196 ALA A O 1
ATOM 1495 N N . CYS A 1 197 ? -14.674 3.470 8.380 1.00 91.94 197 CYS A N 1
ATOM 1496 C CA . CYS A 1 197 ? -14.643 2.696 9.624 1.00 91.94 197 CYS A CA 1
ATOM 1497 C C . CYS A 1 197 ? -14.336 3.553 10.861 1.00 91.94 197 CYS A C 1
ATOM 1499 O O . CYS A 1 197 ? -14.812 3.234 11.951 1.00 91.94 197 CYS A O 1
ATOM 1501 N N . ARG A 1 198 ? -13.568 4.638 10.707 1.00 87.56 198 ARG A N 1
ATOM 1502 C CA . ARG A 1 198 ? -13.227 5.574 11.789 1.00 87.56 198 ARG A CA 1
ATOM 1503 C C . ARG A 1 198 ? -14.315 6.603 12.086 1.00 87.56 198 ARG A C 1
ATOM 1505 O O . ARG A 1 198 ? -14.364 7.097 13.209 1.00 87.56 198 ARG A O 1
ATOM 1512 N N . THR A 1 199 ? -15.166 6.932 11.118 1.00 79.69 199 THR A N 1
ATOM 1513 C CA . THR A 1 199 ? -16.208 7.958 11.273 1.00 79.69 199 THR A CA 1
ATOM 1514 C C . THR A 1 199 ? -17.560 7.395 11.709 1.00 79.69 199 THR A C 1
ATOM 1516 O O . THR A 1 199 ? -18.292 8.087 12.415 1.00 79.69 199 THR A O 1
ATOM 1519 N N . PHE A 1 200 ? -17.903 6.154 11.348 1.00 66.94 200 PHE A N 1
ATOM 1520 C CA . PHE A 1 200 ? -19.184 5.548 11.732 1.00 66.94 200 PHE A CA 1
ATOM 1521 C C . PHE A 1 200 ? -19.114 4.833 13.099 1.00 66.94 200 PHE A C 1
ATOM 1523 O O . PHE A 1 200 ? -18.178 4.060 13.317 1.00 66.94 200 PHE A O 1
ATOM 1530 N N . PRO A 1 201 ? -20.088 5.030 14.017 1.00 56.56 201 PRO A N 1
ATOM 1531 C CA . PRO A 1 201 ? -20.162 4.321 15.306 1.00 56.56 201 PRO A CA 1
ATOM 1532 C C . PRO A 1 201 ? -20.446 2.813 15.130 1.00 56.56 201 PRO A C 1
ATOM 1534 O O . PRO A 1 201 ? -21.010 2.415 14.117 1.00 56.56 201 PRO A O 1
ATOM 1537 N N . GLU A 1 202 ? -20.056 1.957 16.098 1.00 53.38 202 GLU A N 1
ATOM 1538 C CA . GLU A 1 202 ? -20.175 0.469 15.998 1.00 53.38 202 GLU A CA 1
ATOM 1539 C C . GLU A 1 202 ? -21.585 0.009 15.625 1.00 53.38 202 GLU A C 1
ATOM 1541 O O . GLU A 1 202 ? -21.758 -0.872 14.791 1.00 53.38 202 GLU A O 1
ATOM 1546 N N . ASN A 1 203 ? -22.582 0.694 16.170 1.00 51.47 203 ASN A N 1
ATOM 1547 C CA . ASN A 1 203 ? -23.987 0.328 16.070 1.00 51.47 203 ASN A CA 1
ATOM 1548 C C . ASN A 1 203 ? -24.594 0.674 14.694 1.00 51.47 203 ASN A C 1
ATOM 1550 O O . ASN A 1 203 ? -25.716 0.275 14.399 1.00 51.47 203 ASN A O 1
ATOM 1554 N N . ALA A 1 204 ? -23.882 1.423 13.840 1.00 52.03 204 ALA A N 1
ATOM 1555 C CA . ALA A 1 204 ? -24.370 1.792 12.508 1.00 52.03 204 ALA A CA 1
ATOM 1556 C C . ALA A 1 204 ? -24.453 0.589 11.552 1.00 52.03 204 ALA A C 1
ATOM 1558 O O . ALA A 1 204 ? -25.193 0.638 10.573 1.00 52.03 204 ALA A O 1
ATOM 1559 N N . PHE A 1 205 ? -23.718 -0.490 11.838 1.00 50.81 205 PHE A N 1
ATOM 1560 C CA . PHE A 1 205 ? -23.705 -1.709 11.025 1.00 50.81 205 PHE A CA 1
ATOM 1561 C C . PHE A 1 205 ? -24.698 -2.780 11.513 1.00 50.81 205 PHE A C 1
ATOM 1563 O O . PHE A 1 205 ? -24.895 -3.779 10.826 1.00 50.81 205 PHE A O 1
ATOM 1570 N N . GLU A 1 206 ? -25.362 -2.557 12.655 1.00 49.47 206 GLU A N 1
ATOM 1571 C CA . GLU A 1 206 ? -26.396 -3.449 13.207 1.00 49.47 206 GLU A CA 1
ATOM 1572 C C . GLU A 1 206 ? -27.812 -3.112 12.691 1.00 49.47 206 GLU A C 1
ATOM 1574 O O . GLU A 1 206 ? -28.727 -3.931 12.787 1.00 49.47 206 GLU A O 1
ATOM 1579 N N . ALA A 1 207 ? -28.010 -1.932 12.091 1.00 42.06 207 ALA A N 1
ATOM 1580 C CA . ALA A 1 207 ? -29.301 -1.474 11.577 1.00 42.06 207 ALA A CA 1
ATOM 1581 C C . ALA A 1 207 ? -29.608 -2.061 10.183 1.00 42.06 207 ALA A C 1
ATOM 1583 O O . ALA A 1 207 ? -29.515 -1.380 9.163 1.00 42.06 207 ALA A O 1
ATOM 1584 N N . GLY A 1 208 ? -29.946 -3.351 10.139 1.00 45.19 208 GLY A N 1
ATOM 1585 C CA . GLY A 1 208 ? -30.398 -4.043 8.923 1.00 45.19 208 GLY A CA 1
ATOM 1586 C C . GLY A 1 208 ? -31.479 -5.108 9.138 1.00 45.19 208 GLY A C 1
ATOM 1587 O O . GLY A 1 208 ? -31.903 -5.735 8.172 1.00 45.19 208 GLY A O 1
ATOM 1588 N N . GLU A 1 209 ? -31.948 -5.312 10.371 1.00 41.38 209 GLU A N 1
ATOM 1589 C CA . GLU A 1 209 ? -33.077 -6.196 10.687 1.00 41.38 209 GLU A CA 1
ATOM 1590 C C . GLU A 1 209 ? -34.183 -5.383 11.371 1.00 41.38 209 GLU A C 1
ATOM 1592 O O . GLU A 1 209 ? -34.321 -5.391 12.591 1.00 41.38 209 GLU A O 1
ATOM 1597 N N . GLY A 1 210 ? -34.954 -4.629 10.588 1.00 45.16 210 GLY A N 1
ATOM 1598 C CA . GLY A 1 210 ? -36.118 -3.923 11.115 1.00 45.16 210 GLY A CA 1
ATOM 1599 C C . GLY A 1 210 ? -36.600 -2.788 10.229 1.00 45.16 210 GLY A C 1
ATOM 1600 O O . GLY A 1 210 ? -36.297 -1.639 10.523 1.00 45.16 210 GLY A O 1
ATOM 1601 N N . GLU A 1 211 ? -37.320 -3.137 9.162 1.00 33.56 211 GLU A N 1
ATOM 1602 C CA . GLU A 1 211 ? -38.623 -2.570 8.757 1.00 33.56 211 GLU A CA 1
ATOM 1603 C C . GLU A 1 211 ? -39.195 -3.361 7.570 1.00 33.56 211 GLU A C 1
ATOM 1605 O O . GLU A 1 211 ? -38.446 -3.631 6.602 1.00 33.56 211 GLU A O 1
#

Sequence (211 aa):
MKRSKPPRASGKKNISLTTKALQLHTPQQNKLLNKARDCFVKKARTLKVIFLDVDGVLTDGRIWLIPGGGEAKSFDAKDGVGLKAIINAGIIPVLISGRISEIVERRAMELGIEMVFQAIEDKPGIMHTVLKELGIEPDQTGAMGDDLPDIPMFRETALRFAPADAVPRVIEAADLVTQKPGGRGAVREVCDWLLACRTFPENAFEAGEGE

Radius of gyration: 23.8 Å; chains: 1; bounding box: 89×45×60 Å

pLDDT: mean 84.88, std 22.62, range [28.53, 98.88]

Foldseek 3Di:
DDDDDDDDDDDDDPDPPPDDPDDPDDPVRVVVVLVLVLLVLVLLQLAQEEEEECQFAQFVNDWAADPPGDIDTAGAVLLLVLLLLVVVVRRQYAYAYLADDPVVVVSCVVSVRPHYHYNDQPPVVVVVVVCVVVVHAQSNYEYEDQEDSCLVVLVSHNAYEYEPNGDVVSVVSGSYYAPHIHNGCRSSRVSVVSVVSNPDDSCVSVPDPDD

Secondary structure (DSSP, 8-state):
----PPPP----------SS-S----HHHHHHHHHHHHHHHHHHHH--EEEE-SBTTTB-S--EEETTTEEE----HHHHHHHHHHHHTT-EEEEE-SS--HHHHHHHHHHT--EEE-S-S-HHHHHHHHHHHHT--GGGEEEE-SSGGGHHHHTTSSEEEE-TTS-HHHHHH-SEE-SSPTTTTHHHHHHHHHHHHHHS-GGGGTTTS--